Protein AF-0000000069859762 (afdb_homodimer)

Solvent-accessible surface area (backbone atoms only — not comparable to full-atom values): 14147 Å² total; per-residue (Å²): 115,68,48,78,44,80,40,78,48,74,43,77,56,96,84,40,80,40,76,42,76,37,61,38,40,25,33,68,84,79,65,41,80,44,94,43,73,68,47,51,50,51,44,51,52,49,42,50,50,50,50,25,63,75,43,70,44,76,46,29,66,55,52,50,48,53,39,51,73,68,72,40,52,64,61,55,44,12,51,38,54,33,48,48,49,64,58,48,51,42,31,53,72,58,49,81,64,52,58,29,57,34,50,49,49,53,47,42,70,73,31,65,68,55,42,49,51,37,49,54,56,49,68,43,91,58,116,117,68,48,77,46,82,41,78,48,74,42,78,56,96,85,40,79,39,77,43,77,37,61,36,40,24,34,67,84,78,66,40,81,46,96,42,72,67,46,50,49,51,45,49,52,50,43,51,51,52,48,26,64,75,42,70,44,79,45,29,65,56,52,51,48,53,37,51,74,71,72,40,52,65,61,54,44,13,53,39,54,33,49,48,49,64,58,49,51,42,31,55,72,59,49,79,66,54,59,29,58,34,51,50,49,54,47,41,71,73,32,66,68,57,42,50,50,36,49,56,55,50,68,43,90,59,116

Structure (mmCIF, N/CA/C/O backbone):
data_AF-0000000069859762-model_v1
#
loop_
_entity.id
_entity.type
_entity.pdbx_description
1 polymer 'Putative transcriptional regulator phage-related'
#
loop_
_atom_site.group_PDB
_atom_site.id
_atom_site.type_symbol
_atom_site.label_atom_id
_atom_site.label_alt_id
_atom_site.label_comp_id
_atom_site.label_asym_id
_atom_site.label_entity_id
_atom_site.label_seq_id
_atom_site.pdbx_PDB_ins_code
_atom_site.Cartn_x
_atom_site.Cartn_y
_atom_site.Cartn_z
_atom_site.occupancy
_atom_site.B_iso_or_equiv
_atom_site.auth_seq_id
_atom_site.auth_comp_id
_atom_site.auth_asym_id
_atom_site.auth_atom_id
_atom_site.pdbx_PDB_model_num
ATOM 1 N N . MET A 1 1 ? 30.234 -32.562 -19.359 1 89.56 1 MET A N 1
ATOM 2 C CA . MET A 1 1 ? 28.969 -33.281 -19.484 1 89.56 1 MET A CA 1
ATOM 3 C C . MET A 1 1 ? 28.109 -33.062 -18.25 1 89.56 1 MET A C 1
ATOM 5 O O . MET A 1 1 ? 28.594 -32.656 -17.203 1 89.56 1 MET A O 1
ATOM 9 N N . SER A 1 2 ? 26.891 -33 -18.406 1 95.56 2 SER A N 1
ATOM 10 C CA . SER A 1 2 ? 25.984 -32.781 -17.281 1 95.56 2 SER A CA 1
ATOM 11 C C . SER A 1 2 ? 24.766 -33.688 -17.391 1 95.56 2 SER A C 1
ATOM 13 O O . SER A 1 2 ? 24.531 -34.312 -18.422 1 95.56 2 SER A O 1
ATOM 15 N N . TYR A 1 3 ? 24.016 -33.938 -16.25 1 97.62 3 TYR A N 1
ATOM 16 C CA . TYR A 1 3 ? 22.75 -34.688 -16.219 1 97.62 3 TYR A CA 1
ATOM 17 C C . TYR A 1 3 ? 21.719 -33.938 -15.359 1 97.62 3 TYR A C 1
ATOM 19 O O . TYR A 1 3 ? 22.062 -33.031 -14.617 1 97.62 3 TYR A O 1
ATOM 27 N N . ILE A 1 4 ? 20.5 -34.344 -15.602 1 98.12 4 ILE A N 1
ATOM 28 C CA . ILE A 1 4 ? 19.406 -33.719 -14.867 1 98.12 4 ILE A CA 1
ATOM 29 C C . ILE A 1 4 ? 18.844 -34.719 -13.852 1 98.12 4 ILE A C 1
ATOM 31 O O . ILE A 1 4 ? 18.641 -35.875 -14.172 1 98.12 4 ILE A O 1
ATOM 35 N N . ALA A 1 5 ? 18.656 -34.25 -12.57 1 97.88 5 ALA A N 1
ATOM 36 C CA . ALA A 1 5 ? 18.047 -35.062 -11.516 1 97.88 5 ALA A CA 1
ATOM 37 C C . ALA A 1 5 ? 17.297 -34.188 -10.523 1 97.88 5 ALA A C 1
ATOM 39 O O . ALA A 1 5 ? 17.453 -32.969 -10.523 1 97.88 5 ALA A O 1
ATOM 40 N N . ASP A 1 6 ? 16.516 -34.844 -9.648 1 97.75 6 ASP A N 1
ATOM 41 C CA . ASP A 1 6 ? 15.758 -34.125 -8.625 1 97.75 6 ASP A CA 1
ATOM 42 C C . ASP A 1 6 ? 16.688 -33.531 -7.574 1 97.75 6 ASP A C 1
ATOM 44 O O . ASP A 1 6 ? 17.672 -34.188 -7.168 1 97.75 6 ASP A O 1
ATOM 48 N N . TYR A 1 7 ? 16.422 -32.344 -7.199 1 97.44 7 TYR A N 1
ATOM 49 C CA . TYR A 1 7 ? 17.203 -31.625 -6.211 1 97.44 7 TYR A CA 1
ATOM 50 C C . TYR A 1 7 ? 16.297 -30.859 -5.25 1 97.44 7 TYR A C 1
ATOM 52 O O . TYR A 1 7 ? 15.398 -30.141 -5.684 1 97.44 7 TYR A O 1
ATOM 60 N N . THR A 1 8 ? 16.453 -31.109 -3.914 1 97.69 8 THR A N 1
ATOM 61 C CA . THR A 1 8 ? 15.68 -30.406 -2.902 1 97.69 8 THR A CA 1
ATOM 62 C C . THR A 1 8 ? 16.453 -29.188 -2.393 1 97.69 8 THR A C 1
ATOM 64 O O . THR A 1 8 ? 17.578 -29.328 -1.904 1 97.69 8 THR A O 1
ATOM 67 N N . ASN A 1 9 ? 15.898 -28.047 -2.604 1 96 9 ASN A N 1
ATOM 68 C CA . ASN A 1 9 ? 16.516 -26.797 -2.164 1 96 9 ASN A CA 1
ATOM 69 C C . ASN A 1 9 ? 15.523 -25.891 -1.44 1 96 9 ASN A C 1
ATOM 71 O O . ASN A 1 9 ? 14.312 -26.109 -1.521 1 96 9 ASN A O 1
ATOM 75 N N . THR A 1 10 ? 16.078 -24.906 -0.672 1 97.56 10 THR A N 1
ATOM 76 C CA . THR A 1 10 ? 15.266 -23.984 0.09 1 97.56 10 THR A CA 1
ATOM 77 C C . THR A 1 10 ? 15.406 -22.562 -0.467 1 97.56 10 THR A C 1
ATOM 79 O O . THR A 1 10 ? 16.516 -22.094 -0.741 1 97.56 10 THR A O 1
ATOM 82 N N . TYR A 1 11 ? 14.312 -21.938 -0.625 1 97.38 11 TYR A N 1
ATOM 83 C CA . TYR A 1 11 ? 14.258 -20.562 -1.112 1 97.38 11 TYR A CA 1
ATOM 84 C C . TYR A 1 11 ? 13.688 -19.641 -0.049 1 97.38 11 TYR A C 1
ATOM 86 O O . TYR A 1 11 ? 12.742 -19.984 0.652 1 97.38 11 TYR A O 1
ATOM 94 N N . ASP A 1 12 ? 14.336 -18.484 0.11 1 97.44 12 ASP A N 1
ATOM 95 C CA . ASP A 1 12 ? 13.805 -17.469 1.009 1 97.44 12 ASP A CA 1
ATOM 96 C C . ASP A 1 12 ? 12.891 -16.5 0.263 1 97.44 12 ASP A C 1
ATOM 98 O O . ASP A 1 12 ? 13.344 -15.766 -0.623 1 97.44 12 ASP A O 1
ATOM 102 N N . ILE A 1 13 ? 11.625 -16.516 0.637 1 96.5 13 ILE A N 1
ATOM 103 C CA . ILE A 1 13 ? 10.656 -15.586 0.075 1 96.5 13 ILE A CA 1
ATOM 104 C C . ILE A 1 13 ? 10.062 -14.727 1.188 1 96.5 13 ILE A C 1
ATOM 106 O O . ILE A 1 13 ? 9.266 -15.211 1.995 1 96.5 13 ILE A O 1
ATOM 110 N N . ARG A 1 14 ? 10.438 -13.461 1.188 1 93.56 14 ARG A N 1
ATOM 111 C CA . ARG A 1 14 ? 9.969 -12.5 2.182 1 93.56 14 ARG A CA 1
ATOM 112 C C . ARG A 1 14 ? 10.188 -13.023 3.596 1 93.56 14 ARG A C 1
ATOM 114 O O . ARG A 1 14 ? 9.297 -12.945 4.441 1 93.56 14 ARG A O 1
ATOM 121 N N . GLY A 1 15 ? 11.258 -13.688 3.748 1 95.38 15 GLY A N 1
ATOM 122 C CA . GLY A 1 15 ? 11.664 -14.133 5.07 1 95.38 15 GLY A CA 1
ATOM 123 C C . GLY A 1 15 ? 11.188 -15.531 5.406 1 95.38 15 GLY A C 1
ATOM 124 O O . GLY A 1 15 ? 11.508 -16.062 6.469 1 95.38 15 GLY A O 1
ATOM 125 N N . HIS A 1 16 ? 10.43 -16.078 4.512 1 96.5 16 HIS A N 1
ATOM 126 C CA . HIS A 1 16 ? 9.93 -17.438 4.727 1 96.5 16 HIS A CA 1
ATOM 127 C C . HIS A 1 16 ? 10.719 -18.453 3.908 1 96.5 16 HIS A C 1
ATOM 129 O O . HIS A 1 16 ? 10.914 -18.266 2.705 1 96.5 16 HIS A O 1
ATOM 135 N N . GLU A 1 17 ? 11.094 -19.469 4.574 1 97.81 17 GLU A N 1
ATOM 136 C CA . GLU A 1 17 ? 11.836 -20.531 3.891 1 97.81 17 GLU A CA 1
ATOM 137 C C . GLU A 1 17 ? 10.883 -21.531 3.227 1 97.81 17 GLU A C 1
ATOM 139 O O . GLU A 1 17 ? 10.102 -22.188 3.906 1 97.81 17 GLU A O 1
ATOM 144 N N . ILE A 1 18 ? 11.008 -21.703 1.913 1 98.44 18 ILE A N 1
ATOM 145 C CA . ILE A 1 18 ? 10.172 -22.609 1.13 1 98.44 18 ILE A CA 1
ATOM 146 C C . ILE A 1 18 ? 11.031 -23.719 0.521 1 98.44 18 ILE A C 1
ATOM 148 O O . ILE A 1 18 ? 11.891 -23.438 -0.322 1 98.44 18 ILE A O 1
ATOM 152 N N . GLU A 1 19 ? 10.734 -24.891 0.954 1 98.44 19 GLU A N 1
ATOM 153 C CA . GLU A 1 19 ? 11.477 -26.031 0.419 1 98.44 19 GLU A CA 1
ATOM 154 C C . GLU A 1 19 ? 10.797 -26.609 -0.823 1 98.44 19 GLU A C 1
ATOM 156 O O . GLU A 1 19 ? 9.594 -26.859 -0.812 1 98.44 19 GLU A O 1
ATOM 161 N N . ILE A 1 20 ? 11.609 -26.781 -1.884 1 98 20 ILE A N 1
ATOM 162 C CA . ILE A 1 20 ? 11.047 -27.359 -3.1 1 98 20 ILE A CA 1
ATOM 163 C C . ILE A 1 20 ? 11.969 -28.453 -3.631 1 98 20 ILE A C 1
ATOM 165 O O . ILE A 1 20 ? 13.188 -28.391 -3.441 1 98 20 ILE A O 1
ATOM 169 N N . THR A 1 21 ? 11.352 -29.5 -4.172 1 98.38 21 THR A N 1
ATOM 170 C CA . THR A 1 21 ? 12.07 -30.5 -4.961 1 98.38 21 THR A CA 1
ATOM 171 C C . THR A 1 21 ? 11.773 -30.328 -6.445 1 98.38 21 THR A C 1
ATOM 173 O O . THR A 1 21 ? 10.617 -30.422 -6.867 1 98.38 21 THR A O 1
ATOM 176 N N . ALA A 1 22 ? 12.836 -30.031 -7.242 1 98.06 22 ALA A N 1
ATOM 177 C CA . ALA A 1 22 ? 12.68 -29.781 -8.672 1 98.06 22 ALA A CA 1
ATOM 178 C C . ALA A 1 22 ? 13.906 -30.266 -9.445 1 98.06 22 ALA A C 1
ATOM 180 O O . ALA A 1 22 ? 14.969 -30.484 -8.867 1 98.06 22 ALA A O 1
ATOM 181 N N . PRO A 1 23 ? 13.742 -30.438 -10.758 1 98.25 23 PRO A N 1
ATOM 182 C CA . PRO A 1 23 ? 14.906 -30.844 -11.555 1 98.25 23 PRO A CA 1
ATOM 183 C C . PRO A 1 23 ? 16.016 -29.797 -11.531 1 98.25 23 PRO A C 1
ATOM 185 O O . PRO A 1 23 ? 15.734 -28.594 -11.562 1 98.25 23 PRO A O 1
ATOM 188 N N . ALA A 1 24 ? 17.281 -30.328 -11.477 1 98.44 24 ALA A N 1
ATOM 189 C CA . ALA A 1 24 ? 18.469 -29.484 -11.523 1 98.44 24 ALA A CA 1
ATOM 190 C C . ALA A 1 24 ? 19.578 -30.141 -12.328 1 98.44 24 ALA A C 1
ATOM 192 O O . ALA A 1 24 ? 19.531 -31.344 -12.594 1 98.44 24 ALA A O 1
ATOM 193 N N . ARG A 1 25 ? 20.453 -29.266 -12.734 1 98.31 25 ARG A N 1
ATOM 194 C CA . ARG A 1 25 ? 21.562 -29.781 -13.523 1 98.31 25 ARG A CA 1
ATOM 195 C C . ARG A 1 25 ? 22.781 -30.078 -12.641 1 98.31 25 ARG A C 1
ATOM 197 O O . ARG A 1 25 ? 23.125 -29.266 -11.773 1 98.31 25 ARG A O 1
ATOM 204 N N . PHE A 1 26 ? 23.453 -31.266 -12.93 1 98.19 26 PHE A N 1
ATOM 205 C CA . PHE A 1 26 ? 24.609 -31.719 -12.156 1 98.19 26 PHE A CA 1
ATOM 206 C C . PHE A 1 26 ? 25.812 -31.953 -13.07 1 98.19 26 PHE A C 1
ATOM 208 O O . PHE A 1 26 ? 25.656 -32.375 -14.219 1 98.19 26 PHE A O 1
ATOM 215 N N . ASP A 1 27 ? 26.906 -31.609 -12.5 1 97.69 27 ASP A N 1
ATOM 216 C CA . ASP A 1 27 ? 28.125 -31.984 -13.188 1 97.69 27 ASP A CA 1
ATOM 217 C C . ASP A 1 27 ? 28.344 -33.5 -13.164 1 97.69 27 ASP A C 1
ATOM 219 O O . ASP A 1 27 ? 28.172 -34.125 -12.125 1 97.69 27 ASP A O 1
ATOM 223 N N . ASP A 1 28 ? 28.703 -34.031 -14.297 1 96 28 ASP A N 1
ATOM 224 C CA . ASP A 1 28 ? 28.844 -35.469 -14.414 1 96 28 ASP A CA 1
ATOM 225 C C . ASP A 1 28 ? 29.984 -36 -13.539 1 96 28 ASP A C 1
ATOM 227 O O . ASP A 1 28 ? 29.969 -37.125 -13.094 1 96 28 ASP A O 1
ATOM 231 N N . ARG A 1 29 ? 31 -35.219 -13.289 1 96.62 29 ARG A N 1
ATOM 232 C CA . ARG A 1 29 ? 32.188 -35.625 -12.578 1 96.62 29 ARG A CA 1
ATOM 233 C C . ARG A 1 29 ? 32.062 -35.344 -11.078 1 96.62 29 ARG A C 1
ATOM 235 O O . ARG A 1 29 ? 32.219 -36.281 -10.266 1 96.62 29 ARG A O 1
ATOM 242 N N . THR A 1 30 ? 31.672 -34.125 -10.68 1 96.88 30 THR A N 1
ATOM 243 C CA . THR A 1 30 ? 31.672 -33.719 -9.281 1 96.88 30 THR A CA 1
ATOM 244 C C . THR A 1 30 ? 30.328 -34.031 -8.617 1 96.88 30 THR A C 1
ATOM 246 O O . THR A 1 30 ? 30.234 -34.031 -7.395 1 96.88 30 THR A O 1
ATOM 249 N N . HIS A 1 31 ? 29.344 -34.188 -9.445 1 96.5 31 HIS A N 1
ATOM 250 C CA . HIS A 1 31 ? 27.984 -34.469 -9.008 1 96.5 31 HIS A CA 1
ATOM 251 C C . HIS A 1 31 ? 27.438 -33.312 -8.164 1 96.5 31 HIS A C 1
ATOM 253 O O . HIS A 1 31 ? 26.609 -33.5 -7.281 1 96.5 31 HIS A O 1
ATOM 259 N N . GLU A 1 32 ? 28.016 -32.156 -8.477 1 96.69 32 GLU A N 1
ATOM 260 C CA . GLU A 1 32 ? 27.531 -30.922 -7.848 1 96.69 32 GLU A CA 1
ATOM 261 C C . GLU A 1 32 ? 26.562 -30.188 -8.766 1 96.69 32 GLU A C 1
ATOM 263 O O . GLU A 1 32 ? 26.641 -30.312 -9.992 1 96.69 32 GLU A O 1
ATOM 268 N N . VAL A 1 33 ? 25.656 -29.469 -8.125 1 97.5 33 VAL A N 1
ATOM 269 C CA . VAL A 1 33 ? 24.703 -28.688 -8.898 1 97.5 33 VAL A CA 1
ATOM 270 C C . VAL A 1 33 ? 25.422 -27.578 -9.656 1 97.5 33 VAL A C 1
ATOM 272 O O . VAL A 1 33 ? 26.297 -26.906 -9.094 1 97.5 33 VAL A O 1
ATOM 275 N N . ILE A 1 34 ? 25.078 -27.391 -10.898 1 97.56 34 ILE A N 1
ATOM 276 C CA . ILE A 1 34 ? 25.656 -26.312 -11.688 1 97.56 34 ILE A CA 1
ATOM 277 C C . ILE A 1 34 ? 24.531 -25.422 -12.234 1 97.56 34 ILE A C 1
ATOM 279 O O . ILE A 1 34 ? 23.406 -25.875 -12.398 1 97.56 34 ILE A O 1
ATOM 283 N N . PRO A 1 35 ? 24.875 -24.141 -12.438 1 96.62 35 PRO A N 1
ATOM 284 C CA . PRO A 1 35 ? 23.844 -23.203 -12.875 1 96.62 35 PRO A CA 1
ATOM 285 C C . PRO A 1 35 ? 23.188 -23.609 -14.195 1 96.62 35 PRO A C 1
ATOM 287 O O . PRO A 1 35 ? 23.875 -24.109 -15.094 1 96.62 35 PRO A O 1
ATOM 290 N N . ASP A 1 36 ? 21.859 -23.578 -14.273 1 97.75 36 ASP A N 1
ATOM 291 C CA . ASP A 1 36 ? 21.016 -23.766 -15.438 1 97.75 36 ASP A CA 1
ATOM 292 C C . ASP A 1 36 ? 19.859 -22.766 -15.453 1 97.75 36 ASP A C 1
ATOM 294 O O . ASP A 1 36 ? 18.906 -22.891 -14.68 1 97.75 36 ASP A O 1
ATOM 298 N N . LEU A 1 37 ? 19.969 -21.812 -16.312 1 97.56 37 LEU A N 1
ATOM 299 C CA . LEU A 1 37 ? 19.047 -20.688 -16.281 1 97.56 37 LEU A CA 1
ATOM 300 C C . LEU A 1 37 ? 17.594 -21.156 -16.375 1 97.56 37 LEU A C 1
ATOM 302 O O . LEU A 1 37 ? 16.734 -20.688 -15.625 1 97.56 37 LEU A O 1
ATOM 306 N N . GLU A 1 38 ? 17.297 -22.031 -17.266 1 97.69 38 GLU A N 1
ATOM 307 C CA . GLU A 1 38 ? 15.93 -22.516 -17.469 1 97.69 38 GLU A CA 1
ATOM 308 C C . GLU A 1 38 ? 15.43 -23.297 -16.266 1 97.69 38 GLU A C 1
ATOM 310 O O . GLU A 1 38 ? 14.336 -23.047 -15.758 1 97.69 38 GLU A O 1
ATOM 315 N N . LEU A 1 39 ? 16.188 -24.281 -15.797 1 97.88 39 LEU A N 1
ATOM 316 C CA . LEU A 1 39 ? 15.797 -25.109 -14.664 1 97.88 39 LEU A CA 1
ATOM 317 C C . LEU A 1 39 ? 15.711 -24.281 -13.383 1 97.88 39 LEU A C 1
ATOM 319 O O . LEU A 1 39 ? 14.828 -24.5 -12.555 1 97.88 39 LEU A O 1
ATOM 323 N N . ASP A 1 40 ? 16.609 -23.328 -13.281 1 97.06 40 ASP A N 1
ATOM 324 C CA . ASP A 1 40 ? 16.594 -22.438 -12.125 1 97.06 40 ASP A CA 1
ATOM 325 C C . ASP A 1 40 ? 15.32 -21.578 -12.109 1 97.06 40 ASP A C 1
ATOM 327 O O . ASP A 1 40 ? 14.695 -21.406 -11.062 1 97.06 40 ASP A O 1
ATOM 331 N N . ASP A 1 41 ? 14.977 -21.109 -13.227 1 96.69 41 ASP A N 1
ATOM 332 C CA . ASP A 1 41 ? 13.773 -20.297 -13.352 1 96.69 41 ASP A CA 1
ATOM 333 C C . ASP A 1 41 ? 12.523 -21.109 -12.984 1 96.69 41 ASP A C 1
ATOM 335 O O . ASP A 1 41 ? 11.625 -20.594 -12.312 1 96.69 41 ASP A O 1
ATOM 339 N N . GLN A 1 42 ? 12.516 -22.266 -13.445 1 96.81 42 GLN A N 1
ATOM 340 C CA . GLN A 1 42 ? 11.383 -23.141 -13.133 1 96.81 42 GLN A CA 1
ATOM 341 C C . GLN A 1 42 ? 11.297 -23.391 -11.625 1 96.81 42 G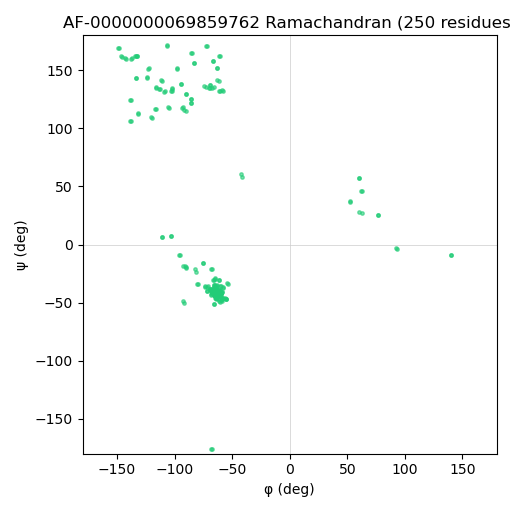LN A C 1
ATOM 343 O O . GLN A 1 42 ? 10.203 -23.375 -11.055 1 96.81 42 GLN A O 1
ATOM 348 N N . ALA A 1 43 ? 12.383 -23.625 -11.023 1 97.62 43 ALA A N 1
ATOM 349 C CA . ALA A 1 43 ? 12.414 -23.859 -9.586 1 97.62 43 ALA A CA 1
ATOM 350 C C . ALA A 1 43 ? 11.906 -22.656 -8.812 1 97.62 43 ALA A C 1
ATOM 352 O O . ALA A 1 43 ? 11.156 -22.797 -7.844 1 97.62 43 ALA A O 1
ATOM 353 N N . VAL A 1 44 ? 12.273 -21.547 -9.297 1 96.75 44 VAL A N 1
ATOM 354 C CA . VAL A 1 44 ? 11.844 -20.312 -8.648 1 96.75 44 VAL A CA 1
ATOM 355 C C . VAL A 1 44 ? 10.328 -20.172 -8.781 1 96.75 44 VAL A C 1
ATOM 357 O O . VAL A 1 44 ? 9.641 -19.828 -7.809 1 96.75 44 VAL A O 1
ATOM 360 N N . LYS A 1 45 ? 9.844 -20.453 -9.906 1 96.69 45 LYS A N 1
ATOM 361 C CA . LYS A 1 45 ? 8.406 -20.375 -10.148 1 96.69 45 LYS A CA 1
ATOM 362 C C . LYS A 1 45 ? 7.641 -21.328 -9.234 1 96.69 45 LYS A C 1
ATOM 364 O O . LYS A 1 45 ? 6.605 -20.969 -8.672 1 96.69 45 LYS A O 1
ATOM 369 N N . LEU A 1 46 ? 8.18 -22.438 -9.055 1 97.75 46 LEU A N 1
ATOM 370 C CA . LEU A 1 46 ? 7.559 -23.438 -8.188 1 97.75 46 LEU A CA 1
ATOM 371 C C . LEU A 1 46 ? 7.578 -22.969 -6.734 1 97.75 46 LEU A C 1
ATOM 373 O O . LEU A 1 46 ? 6.598 -23.156 -6.008 1 97.75 46 LEU A O 1
ATOM 377 N N . ALA A 1 47 ? 8.68 -22.406 -6.359 1 98.25 47 ALA A N 1
ATOM 378 C CA . ALA A 1 47 ? 8.789 -21.891 -5 1 98.25 47 ALA A CA 1
ATOM 379 C C . ALA A 1 47 ? 7.754 -20.797 -4.75 1 98.25 47 ALA A C 1
ATOM 381 O O . ALA A 1 47 ? 7.113 -20.766 -3.695 1 98.25 47 ALA A O 1
ATOM 382 N N . LEU A 1 48 ? 7.598 -19.984 -5.711 1 97.69 48 LEU A N 1
ATOM 383 C CA . LEU A 1 48 ? 6.641 -18.891 -5.598 1 97.69 48 LEU A CA 1
ATOM 384 C C . LEU A 1 48 ? 5.215 -19.422 -5.527 1 97.69 48 LEU A C 1
ATOM 386 O O . LEU A 1 48 ? 4.398 -18.922 -4.75 1 97.69 48 LEU A O 1
ATOM 390 N N . GLU A 1 49 ? 4.957 -20.391 -6.309 1 97.5 49 GLU A N 1
ATOM 391 C CA . GLU A 1 49 ? 3.629 -20.984 -6.297 1 97.5 49 GLU A CA 1
ATOM 392 C C . GLU A 1 49 ? 3.334 -21.641 -4.949 1 97.5 49 GLU A C 1
ATOM 394 O O . GLU A 1 49 ? 2.234 -21.5 -4.414 1 97.5 49 GLU A O 1
ATOM 399 N N . LYS A 1 50 ? 4.266 -22.344 -4.477 1 97.94 50 LYS A N 1
ATOM 400 C CA . LYS A 1 50 ? 4.102 -22.969 -3.17 1 97.94 50 LYS A CA 1
ATOM 401 C C . LYS A 1 50 ? 3.92 -21.922 -2.076 1 97.94 50 LYS A C 1
ATOM 403 O O . LYS A 1 50 ? 3.082 -22.094 -1.188 1 97.94 50 LYS A O 1
ATOM 408 N N . PHE A 1 51 ? 4.688 -20.906 -2.148 1 97.88 51 PHE A N 1
ATOM 409 C CA . PHE A 1 51 ? 4.559 -19.797 -1.212 1 97.88 51 PHE A CA 1
ATOM 410 C C . PHE A 1 51 ? 3.141 -19.234 -1.227 1 97.88 51 PHE A C 1
ATOM 412 O O . PHE A 1 51 ? 2.535 -19.031 -0.171 1 97.88 51 PHE A O 1
ATOM 419 N N . ARG A 1 52 ? 2.613 -19.016 -2.367 1 97.94 52 ARG A N 1
ATOM 420 C CA . ARG A 1 52 ? 1.281 -18.438 -2.525 1 97.94 52 ARG A CA 1
ATOM 421 C C . ARG A 1 52 ? 0.213 -19.359 -1.956 1 97.94 52 ARG A C 1
ATOM 423 O O . ARG A 1 52 ? -0.756 -18.906 -1.349 1 97.94 52 ARG A O 1
ATOM 430 N N . LYS A 1 53 ? 0.457 -20.578 -2.18 1 96.81 53 LYS A N 1
ATOM 431 C CA . LYS A 1 53 ? -0.5 -21.562 -1.663 1 96.81 53 LYS A CA 1
ATOM 432 C C . LYS A 1 53 ? -0.469 -21.609 -0.139 1 96.81 53 LYS A C 1
ATOM 434 O O . LYS A 1 53 ? -1.516 -21.562 0.511 1 96.81 53 LYS A O 1
ATOM 439 N N . ILE A 1 54 ? 0.688 -21.578 0.407 1 96.06 54 ILE A N 1
ATOM 440 C CA . ILE A 1 54 ? 0.862 -21.703 1.851 1 96.06 54 ILE A CA 1
ATOM 441 C C . ILE A 1 54 ? 0.307 -20.469 2.545 1 96.06 54 ILE A C 1
ATOM 443 O O . ILE A 1 54 ? -0.365 -20.578 3.574 1 96.06 54 ILE A O 1
ATOM 447 N N . TYR A 1 55 ? 0.517 -19.312 1.927 1 94.75 55 TYR A N 1
ATOM 448 C CA . TYR A 1 55 ? 0.21 -18.078 2.641 1 94.75 55 TYR A CA 1
ATOM 449 C C . TYR A 1 55 ? -1.001 -17.375 2.029 1 94.75 55 TYR A C 1
ATOM 451 O O . TYR A 1 55 ? -1.311 -16.234 2.379 1 94.75 55 TYR A O 1
ATOM 459 N N . ASP A 1 56 ? -1.654 -17.984 1.098 1 94.94 56 ASP A N 1
ATOM 460 C CA . ASP A 1 56 ? -2.889 -17.5 0.497 1 94.94 56 ASP A CA 1
ATOM 461 C C . ASP A 1 56 ? -2.668 -16.141 -0.166 1 94.94 56 ASP A C 1
ATOM 463 O O . ASP A 1 56 ? -3.383 -15.172 0.124 1 94.94 56 ASP A O 1
ATOM 467 N N . VAL A 1 57 ? -1.729 -16.188 -1.057 1 97.12 57 VAL A N 1
ATOM 468 C CA . VAL A 1 57 ? -1.394 -14.977 -1.792 1 97.12 57 VAL A CA 1
ATOM 469 C C . VAL A 1 57 ? -2.014 -15.023 -3.188 1 97.12 57 VAL A C 1
ATOM 471 O O . VAL A 1 57 ? -1.924 -16.047 -3.875 1 97.12 57 VAL A O 1
ATOM 474 N N . VAL A 1 58 ? -2.615 -13.953 -3.551 1 97.88 58 VAL A N 1
ATOM 475 C CA . VAL A 1 58 ? -3.248 -13.852 -4.863 1 97.88 58 VAL A CA 1
ATOM 476 C C . VAL A 1 58 ? -2.199 -14.039 -5.957 1 97.88 58 VAL A C 1
ATOM 478 O O . VAL A 1 58 ? -1.122 -13.438 -5.902 1 97.88 58 VAL A O 1
ATOM 481 N N . SER A 1 59 ? -2.463 -14.852 -6.906 1 98.19 59 SER A N 1
ATOM 482 C CA . SER A 1 59 ? -1.547 -15.117 -8.008 1 98.19 59 SER A CA 1
ATOM 483 C C . SER A 1 59 ? -1.707 -14.086 -9.117 1 98.19 59 SER A C 1
ATOM 485 O O . SER A 1 59 ? -2.711 -13.367 -9.172 1 98.19 59 SER A O 1
ATOM 487 N N . PRO A 1 60 ? -0.701 -14.078 -10 1 98.25 60 PRO A N 1
ATOM 488 C CA . PRO A 1 60 ? -0.835 -13.203 -11.164 1 98.25 60 PRO A CA 1
ATOM 489 C C . PRO A 1 60 ? -2.082 -13.508 -11.992 1 98.25 60 PRO A C 1
ATOM 491 O O . PRO A 1 60 ? -2.77 -12.586 -12.438 1 98.25 60 PRO A O 1
ATOM 494 N N . GLU A 1 61 ? -2.426 -14.711 -12.109 1 98.25 61 GLU A N 1
ATOM 495 C CA . GLU A 1 61 ? -3.582 -15.117 -12.906 1 98.25 61 GLU A CA 1
ATOM 496 C C . GLU A 1 61 ? -4.887 -14.672 -12.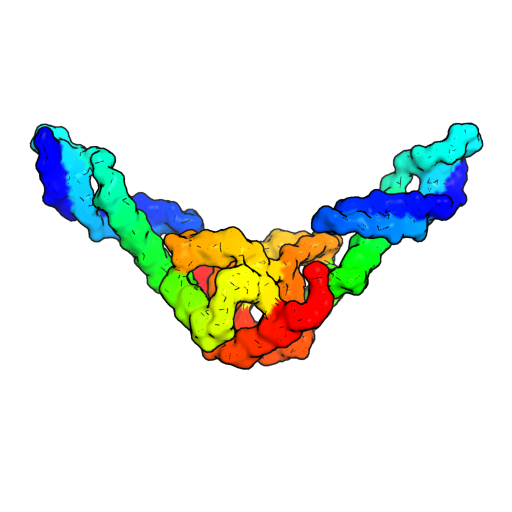25 1 98.25 61 GLU A C 1
ATOM 498 O O . GLU A 1 61 ? -5.805 -14.219 -12.938 1 98.25 61 GLU A O 1
ATOM 503 N N . GLN A 1 62 ? -4.91 -14.773 -10.977 1 98.5 62 GLN A N 1
ATOM 504 C CA . GLN A 1 62 ? -6.094 -14.336 -10.25 1 98.5 62 GLN A CA 1
ATOM 505 C C . GLN A 1 62 ? -6.289 -12.828 -10.383 1 98.5 62 GLN A C 1
ATOM 507 O O . GLN A 1 62 ? -7.418 -12.359 -10.555 1 98.5 62 GLN A O 1
ATOM 512 N N . MET A 1 63 ? -5.215 -12.117 -10.297 1 98.56 63 MET A N 1
ATOM 513 C CA . MET A 1 63 ? -5.301 -10.672 -10.422 1 98.56 63 MET A CA 1
ATOM 514 C C . MET A 1 63 ? -5.738 -10.266 -11.828 1 98.56 63 MET A C 1
ATOM 516 O O . MET A 1 63 ? -6.59 -9.391 -11.984 1 98.56 63 MET A O 1
ATOM 520 N N . LYS A 1 64 ? -5.168 -10.953 -12.844 1 98.5 64 LYS A N 1
ATOM 521 C CA . LYS A 1 64 ? -5.566 -10.695 -14.219 1 98.5 64 LYS A CA 1
ATOM 522 C C . LYS A 1 64 ? -7.047 -11.008 -14.43 1 98.5 64 LYS A C 1
ATOM 524 O O . LYS A 1 64 ? -7.75 -10.258 -15.117 1 98.5 64 LYS A O 1
ATOM 529 N N . ALA A 1 65 ? -7.453 -12.055 -13.859 1 98.69 65 ALA A N 1
ATOM 530 C CA . ALA A 1 65 ? -8.852 -12.445 -13.992 1 98.69 65 ALA A CA 1
ATOM 531 C C . ALA A 1 65 ? -9.781 -11.406 -13.367 1 98.69 65 ALA A C 1
ATOM 533 O O . ALA A 1 65 ? -10.828 -11.086 -13.922 1 98.69 65 ALA A O 1
ATOM 534 N N . LEU A 1 66 ? -9.375 -10.875 -12.211 1 98.69 66 LEU A N 1
ATOM 535 C CA . LEU A 1 66 ? -10.141 -9.828 -11.547 1 98.69 66 LEU A CA 1
ATOM 536 C C . LEU A 1 66 ? -10.234 -8.586 -12.422 1 98.69 66 LEU A C 1
ATOM 538 O O . LEU A 1 66 ? -11.328 -8.047 -12.633 1 98.69 66 LEU A O 1
ATOM 542 N N . ARG A 1 67 ? -9.094 -8.164 -12.938 1 98.62 67 ARG A N 1
ATOM 543 C CA . ARG A 1 67 ? -9.039 -6.984 -13.789 1 98.62 67 ARG A CA 1
ATOM 544 C C . ARG A 1 67 ? -9.922 -7.164 -15.023 1 98.62 67 ARG A C 1
ATOM 546 O O . ARG A 1 67 ? -10.695 -6.273 -15.375 1 98.62 67 ARG A O 1
ATOM 553 N N . LYS A 1 68 ? -9.898 -8.352 -15.625 1 98.44 68 LYS A N 1
ATOM 554 C CA . LYS A 1 68 ? -10.648 -8.641 -16.844 1 98.44 68 LYS A CA 1
ATOM 555 C C . LYS A 1 68 ? -12.141 -8.773 -16.562 1 98.44 68 LYS A C 1
ATOM 557 O O . LYS A 1 68 ? -12.969 -8.383 -17.391 1 98.44 68 LYS A O 1
ATOM 562 N N . LYS A 1 69 ? -12.438 -9.32 -15.477 1 98.38 69 LYS A N 1
ATOM 563 C CA . LYS A 1 69 ? -13.836 -9.461 -15.078 1 98.38 69 LYS A CA 1
ATOM 564 C C . LYS A 1 69 ? -14.555 -8.117 -15.125 1 98.38 69 LYS A C 1
ATOM 566 O O . LYS A 1 69 ? -15.734 -8.047 -15.469 1 98.38 69 LYS A O 1
ATOM 571 N N . TRP A 1 70 ? -13.852 -7.09 -14.82 1 98.25 70 TRP A N 1
ATOM 572 C CA . TRP A 1 70 ? -14.445 -5.762 -14.734 1 98.25 70 TRP A CA 1
ATOM 573 C C . TRP A 1 70 ? -14.094 -4.926 -15.961 1 98.25 70 TRP A C 1
ATOM 575 O O . TRP A 1 70 ? -14.289 -3.709 -15.969 1 98.25 70 TRP A O 1
ATOM 585 N N . HIS A 1 71 ? -13.461 -5.531 -16.953 1 98.19 71 HIS A N 1
ATOM 586 C CA . HIS A 1 71 ? -13.172 -4.953 -18.25 1 98.19 71 HIS A CA 1
ATOM 587 C C . HIS A 1 71 ? -12.266 -3.73 -18.125 1 98.19 71 HIS A C 1
ATOM 589 O O . HIS A 1 71 ? -12.523 -2.697 -18.75 1 98.19 71 HIS A O 1
ATOM 595 N N . LEU A 1 72 ? -11.258 -3.924 -17.328 1 98.12 72 LEU A N 1
ATOM 596 C CA . LEU A 1 72 ? -10.336 -2.812 -17.109 1 98.12 72 LEU A CA 1
ATOM 597 C C . LEU A 1 72 ? -8.977 -3.098 -17.734 1 98.12 72 LEU A C 1
ATOM 599 O O . LEU A 1 72 ? -8.492 -4.23 -17.688 1 98.12 72 LEU A O 1
ATOM 603 N N . SER A 1 73 ? -8.438 -2.033 -18.297 1 97.94 73 SER A N 1
ATOM 604 C CA . SER A 1 73 ? -7.02 -2.102 -18.625 1 97.94 73 SER A CA 1
ATOM 605 C C . SER A 1 73 ? -6.156 -2.059 -17.375 1 97.94 73 SER A C 1
ATOM 607 O O . SER A 1 73 ? -6.652 -1.781 -16.281 1 97.94 73 SER A O 1
ATOM 609 N N . GLN A 1 74 ? -4.879 -2.314 -17.609 1 97.62 74 GLN A N 1
ATOM 610 C CA . GLN A 1 74 ? -3.971 -2.219 -16.469 1 97.62 74 GLN A CA 1
ATOM 611 C C . GLN A 1 74 ? -3.932 -0.797 -15.922 1 97.62 74 GLN A C 1
ATOM 613 O O . GLN A 1 74 ? -3.908 -0.6 -14.703 1 97.62 74 GLN A O 1
ATOM 618 N N . ARG A 1 75 ? -3.914 0.105 -16.828 1 97 75 ARG A N 1
ATOM 619 C CA . ARG A 1 75 ? -3.865 1.508 -16.438 1 97 75 ARG A CA 1
ATOM 620 C C . ARG A 1 75 ? -5.105 1.894 -15.633 1 97 75 ARG A C 1
ATOM 622 O O . ARG A 1 75 ? -4.996 2.518 -14.578 1 97 75 ARG A O 1
ATOM 629 N N . LYS A 1 76 ? -6.266 1.558 -16.031 1 97.06 76 LYS A N 1
ATOM 630 C CA . LYS A 1 76 ? -7.512 1.873 -15.336 1 97.06 76 LYS A CA 1
ATOM 631 C C . LYS A 1 76 ? -7.617 1.119 -14.016 1 97.06 76 LYS A C 1
ATOM 633 O O . LYS A 1 76 ? -8.102 1.663 -13.016 1 97.06 76 LYS A O 1
ATOM 638 N N . PHE A 1 77 ? -7.18 -0.093 -14.062 1 98.44 77 PHE A N 1
ATOM 639 C CA . PHE A 1 77 ? -7.18 -0.901 -12.852 1 98.44 77 PHE A CA 1
ATOM 640 C C . PHE A 1 77 ? -6.316 -0.255 -11.773 1 98.44 77 PHE A C 1
ATOM 642 O O . PHE A 1 77 ? -6.73 -0.161 -10.609 1 98.44 77 PHE A O 1
ATOM 649 N N . ALA A 1 78 ? -5.16 0.196 -12.18 1 97.94 78 ALA A N 1
ATOM 650 C CA . ALA A 1 78 ? -4.254 0.905 -11.281 1 97.94 78 ALA A CA 1
ATOM 651 C C . ALA A 1 78 ? -4.93 2.139 -10.688 1 97.94 78 ALA A C 1
ATOM 653 O O . ALA A 1 78 ? -4.883 2.354 -9.469 1 97.94 78 ALA A O 1
ATOM 654 N N . LYS A 1 79 ? -5.574 2.879 -11.5 1 96.44 79 LYS A N 1
ATOM 655 C CA . LYS A 1 79 ? -6.281 4.074 -11.055 1 96.44 79 LYS A CA 1
ATOM 656 C C . LYS A 1 79 ? -7.375 3.727 -10.055 1 96.44 79 LYS A C 1
ATOM 658 O O . LYS A 1 79 ? -7.512 4.383 -9.016 1 96.44 79 LYS A O 1
ATOM 663 N N . VAL A 1 80 ? -8.125 2.717 -10.305 1 97 80 VAL A N 1
ATOM 664 C CA . VAL A 1 80 ? -9.211 2.281 -9.438 1 97 80 VAL A CA 1
ATOM 665 C C . VAL A 1 80 ? -8.664 1.921 -8.055 1 97 80 VAL A C 1
ATOM 667 O O . VAL A 1 80 ? -9.281 2.248 -7.035 1 97 80 VAL A O 1
ATOM 670 N N . LEU A 1 81 ? -7.461 1.344 -8.023 1 97.25 81 LEU A N 1
ATOM 671 C CA . LEU A 1 81 ? -6.934 0.809 -6.777 1 97.25 81 LEU A CA 1
ATOM 672 C C . LEU A 1 81 ? -6.023 1.824 -6.094 1 97.25 81 LEU A C 1
ATOM 674 O O . LEU A 1 81 ? -5.598 1.615 -4.953 1 97.25 81 LEU A O 1
ATOM 678 N N . GLY A 1 82 ? -5.746 2.877 -6.836 1 95.75 82 GLY A N 1
ATOM 679 C CA . GLY A 1 82 ? -4.836 3.875 -6.297 1 95.75 82 GLY A CA 1
ATOM 680 C C . GLY A 1 82 ? -3.379 3.453 -6.363 1 95.75 82 GLY A C 1
ATOM 681 O O . GLY A 1 82 ? -2.582 3.816 -5.496 1 95.75 82 GLY A O 1
ATOM 682 N N . TRP A 1 83 ? -3.076 2.592 -7.285 1 97.06 83 TRP A N 1
ATOM 683 C CA . TRP A 1 83 ? -1.715 2.104 -7.477 1 97.06 83 TRP A CA 1
ATOM 684 C C . TRP A 1 83 ? -1.095 2.707 -8.734 1 97.06 83 TRP A C 1
ATOM 686 O O . TRP A 1 83 ? -1.762 3.43 -9.477 1 97.06 83 TRP A O 1
ATOM 696 N N . SER A 1 84 ? 0.154 2.477 -8.898 1 96.69 84 SER A N 1
ATOM 697 C CA . SER A 1 84 ? 0.79 2.809 -10.172 1 96.69 84 SER A CA 1
ATOM 698 C C . SER A 1 84 ? 0.588 1.697 -11.195 1 96.69 84 SER A C 1
ATOM 700 O O . SER A 1 84 ? 0.44 0.529 -10.828 1 96.69 84 SER A O 1
ATOM 702 N N . SER A 1 85 ? 0.677 2.102 -12.453 1 96.88 85 SER A N 1
ATOM 703 C CA . SER A 1 85 ? 0.603 1.099 -13.508 1 96.88 85 SER A CA 1
ATOM 704 C C . SER A 1 85 ? 1.745 0.094 -13.398 1 96.88 85 SER A C 1
ATOM 706 O O . SER A 1 85 ? 1.574 -1.085 -13.711 1 96.88 85 SER A O 1
ATOM 708 N N . SER A 1 86 ? 2.844 0.543 -12.906 1 97.56 86 SER A N 1
ATOM 709 C CA . SER A 1 86 ? 3.998 -0.335 -12.742 1 97.56 86 SER A CA 1
ATOM 710 C C . SER A 1 86 ? 3.75 -1.375 -11.656 1 97.56 86 SER A C 1
ATOM 712 O O . SER A 1 86 ? 4.172 -2.527 -11.789 1 97.56 86 SER A O 1
ATOM 714 N N . THR A 1 87 ? 3.098 -0.987 -10.594 1 98 87 THR A N 1
ATOM 715 C CA . THR A 1 87 ? 2.758 -1.915 -9.523 1 98 87 THR A CA 1
ATOM 716 C C . THR A 1 87 ? 1.855 -3.031 -10.039 1 98 87 THR A C 1
ATOM 718 O O . THR A 1 87 ? 2.117 -4.211 -9.797 1 98 87 THR A O 1
ATOM 721 N N . VAL A 1 88 ? 0.865 -2.654 -10.852 1 98.44 88 VAL A N 1
ATOM 722 C CA . VAL A 1 88 ? -0.063 -3.629 -11.422 1 98.44 88 VAL A CA 1
ATOM 723 C C . VAL A 1 88 ? 0.687 -4.57 -12.359 1 98.44 88 VAL A C 1
ATOM 725 O O . VAL A 1 88 ? 0.528 -5.789 -12.281 1 98.44 88 VAL A O 1
ATOM 728 N N . ALA A 1 89 ? 1.526 -3.99 -13.141 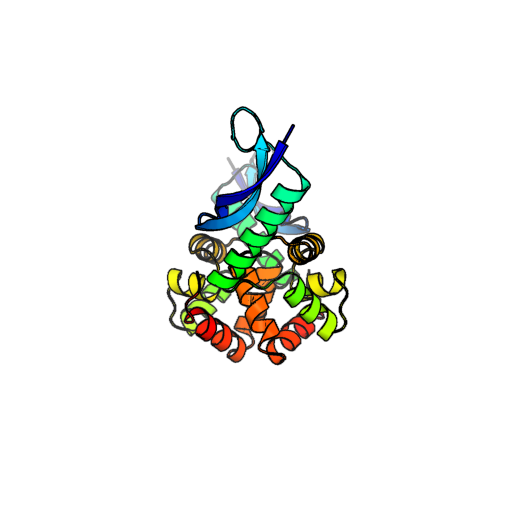1 98.19 89 ALA A N 1
ATOM 729 C CA . ALA A 1 89 ? 2.285 -4.785 -14.102 1 98.19 89 ALA A CA 1
ATOM 730 C C . ALA A 1 89 ? 3.193 -5.785 -13.391 1 98.19 89 ALA A C 1
ATOM 732 O O . ALA A 1 89 ? 3.289 -6.945 -13.797 1 98.19 89 ALA A O 1
ATOM 733 N N . LEU A 1 90 ? 3.809 -5.332 -12.352 1 97.81 90 LEU A N 1
ATOM 734 C CA . LEU A 1 90 ? 4.727 -6.168 -11.586 1 97.81 90 LEU A CA 1
ATOM 735 C C . LEU A 1 90 ? 3.992 -7.344 -10.953 1 97.81 90 LEU A C 1
ATOM 737 O O . LEU A 1 90 ? 4.461 -8.484 -11.016 1 97.81 90 LEU A O 1
ATOM 741 N N . TYR A 1 91 ? 2.914 -7.098 -10.367 1 98.25 91 TYR A N 1
ATOM 742 C CA . TYR A 1 91 ? 2.123 -8.141 -9.719 1 98.25 91 TYR A CA 1
ATOM 743 C C . TYR A 1 91 ? 1.607 -9.148 -10.742 1 98.25 91 TYR A C 1
ATOM 745 O O . TYR A 1 91 ? 1.648 -10.359 -10.508 1 98.25 91 TYR A O 1
ATOM 753 N N . GLU A 1 92 ? 1.218 -8.641 -11.891 1 98.19 92 GLU A N 1
ATOM 754 C CA . GLU A 1 92 ? 0.663 -9.531 -12.906 1 98.19 92 GLU A CA 1
ATOM 755 C C . GLU A 1 92 ? 1.762 -10.336 -13.586 1 98.19 92 GLU A C 1
ATOM 757 O O . GLU A 1 92 ? 1.482 -11.352 -14.234 1 98.19 92 GLU A O 1
ATOM 762 N N . ALA A 1 93 ? 2.914 -9.906 -13.406 1 97 93 ALA A N 1
ATOM 763 C CA . ALA A 1 93 ? 4.047 -10.617 -13.992 1 97 93 ALA A CA 1
ATOM 764 C C . ALA A 1 93 ? 4.59 -11.672 -13.023 1 97 93 ALA A C 1
ATOM 766 O O . ALA A 1 93 ? 5.391 -12.523 -13.414 1 97 93 ALA A O 1
ATOM 767 N N . GLY A 1 94 ? 4.25 -11.508 -11.75 1 97.25 94 GLY A N 1
ATOM 768 C CA . GLY A 1 94 ? 4.645 -12.602 -10.875 1 97.25 94 GLY A CA 1
ATOM 769 C C . GLY A 1 94 ? 5.152 -12.133 -9.523 1 97.25 94 GLY A C 1
ATOM 770 O O . GLY A 1 94 ? 5.348 -12.945 -8.617 1 97.25 94 GLY A O 1
ATOM 771 N N . ALA A 1 95 ? 5.367 -10.875 -9.312 1 97.12 95 ALA A N 1
ATOM 772 C CA . ALA A 1 95 ? 5.812 -10.367 -8.016 1 97.12 95 ALA A CA 1
ATOM 773 C C . ALA A 1 95 ? 4.77 -10.633 -6.938 1 97.12 95 ALA A C 1
ATOM 775 O O . ALA A 1 95 ? 3.572 -10.688 -7.223 1 97.12 95 ALA A O 1
ATOM 776 N N . VAL A 1 96 ? 5.262 -10.766 -5.738 1 97.5 96 VAL A N 1
ATOM 777 C CA . VAL A 1 96 ? 4.379 -10.992 -4.598 1 97.5 96 VAL A CA 1
ATOM 778 C C . VAL A 1 96 ? 3.873 -9.656 -4.062 1 97.5 96 VAL A C 1
ATOM 780 O O . VAL A 1 96 ? 4.664 -8.781 -3.719 1 97.5 96 VAL A O 1
ATOM 783 N N . PRO A 1 97 ? 2.588 -9.523 -3.98 1 97.56 97 PRO A N 1
ATOM 784 C CA . PRO A 1 97 ? 2.074 -8.266 -3.436 1 97.56 97 PRO A CA 1
ATOM 785 C C . PRO A 1 97 ? 2.414 -8.078 -1.959 1 97.56 97 PRO A C 1
ATOM 787 O O . PRO A 1 97 ? 2.691 -9.055 -1.259 1 97.56 97 PRO A O 1
ATOM 790 N N . THR A 1 98 ? 2.404 -6.816 -1.521 1 95.75 98 THR A N 1
ATOM 791 C CA . THR A 1 98 ? 2.488 -6.555 -0.089 1 95.75 98 THR A CA 1
ATOM 792 C C . THR A 1 98 ? 1.311 -7.188 0.647 1 95.75 98 THR A C 1
ATOM 794 O O . THR A 1 98 ? 0.291 -7.512 0.035 1 95.75 98 THR A O 1
ATOM 797 N N . ASN A 1 99 ? 1.468 -7.328 1.928 1 94 99 ASN A N 1
ATOM 798 C CA . ASN A 1 99 ? 0.382 -7.91 2.711 1 94 99 ASN A CA 1
ATOM 799 C C . ASN A 1 99 ? -0.901 -7.094 2.578 1 94 99 ASN A C 1
ATOM 801 O O . ASN A 1 99 ? -1.987 -7.656 2.428 1 94 99 ASN A O 1
ATOM 805 N N . GLY A 1 100 ? -0.756 -5.812 2.596 1 95.31 100 GLY A N 1
ATOM 806 C CA . GLY A 1 100 ? -1.917 -4.949 2.457 1 95.31 100 GLY A CA 1
ATOM 807 C C . GLY A 1 100 ? -2.602 -5.078 1.109 1 95.31 100 GLY A C 1
ATOM 808 O O . GLY A 1 100 ? -3.824 -5.215 1.039 1 95.31 100 GLY A O 1
ATOM 809 N N . ASN A 1 101 ? -1.791 -5.062 0.063 1 97.38 101 ASN A N 1
ATOM 810 C CA . ASN A 1 101 ? -2.357 -5.195 -1.275 1 97.38 101 ASN A CA 1
ATOM 811 C C . ASN A 1 101 ? -2.984 -6.566 -1.488 1 97.38 101 ASN A C 1
ATOM 813 O O . ASN A 1 101 ? -4.016 -6.688 -2.152 1 97.38 101 ASN A O 1
ATOM 817 N N . ASN A 1 102 ? -2.334 -7.605 -0.896 1 96.62 102 ASN A N 1
ATOM 818 C CA . ASN A 1 102 ? -2.887 -8.953 -0.998 1 96.62 102 ASN A CA 1
ATOM 819 C C . ASN A 1 102 ? -4.242 -9.055 -0.305 1 96.62 102 ASN A C 1
ATOM 821 O O . ASN A 1 102 ? -5.172 -9.664 -0.84 1 96.62 102 ASN A O 1
ATOM 825 N N . ARG A 1 103 ? -4.352 -8.492 0.847 1 94.31 103 ARG A N 1
ATOM 826 C CA . ARG A 1 103 ? -5.617 -8.492 1.572 1 94.31 103 ARG A CA 1
ATOM 827 C C . ARG A 1 103 ? -6.715 -7.812 0.756 1 94.31 103 ARG A C 1
ATOM 829 O O . ARG A 1 103 ? -7.816 -8.352 0.624 1 94.31 103 ARG A O 1
ATOM 836 N N . LEU A 1 104 ? -6.379 -6.688 0.222 1 97.06 104 LEU A N 1
ATOM 837 C CA . LEU A 1 104 ? -7.336 -5.961 -0.605 1 97.06 104 LEU A CA 1
ATOM 838 C C . LEU A 1 104 ? -7.773 -6.805 -1.797 1 97.06 104 LEU A C 1
ATOM 840 O O . LEU A 1 104 ? -8.977 -6.953 -2.053 1 97.06 104 LEU A O 1
ATOM 844 N N . LEU A 1 105 ? -6.828 -7.367 -2.457 1 97.88 105 LEU A N 1
ATOM 845 C CA . LEU A 1 105 ? -7.117 -8.164 -3.645 1 97.88 105 LEU A CA 1
ATOM 846 C C . LEU A 1 105 ? -8.023 -9.336 -3.305 1 97.88 105 LEU A C 1
ATOM 848 O O . LEU A 1 105 ? -8.969 -9.633 -4.047 1 97.88 105 LEU A O 1
ATOM 852 N N . LYS A 1 106 ? -7.742 -9.977 -2.184 1 96.56 106 LYS A N 1
ATOM 853 C CA . LYS A 1 106 ? -8.57 -11.102 -1.766 1 96.56 106 LYS A CA 1
ATOM 854 C C . LYS A 1 106 ? -10.016 -10.672 -1.554 1 96.56 106 LYS A C 1
ATOM 856 O O . LYS A 1 106 ? -10.945 -11.367 -1.969 1 96.56 106 LYS A O 1
ATOM 861 N N . ILE A 1 107 ? -10.203 -9.578 -0.988 1 96.31 107 ILE A N 1
ATOM 862 C CA . ILE A 1 107 ? -11.547 -9.086 -0.685 1 96.31 107 ILE A CA 1
ATOM 863 C C . ILE A 1 107 ? -12.242 -8.664 -1.975 1 96.31 107 ILE A C 1
ATOM 865 O O . ILE A 1 107 ? -13.43 -8.945 -2.17 1 96.31 107 ILE A O 1
ATOM 869 N N . LEU A 1 108 ? -11.5 -8.016 -2.885 1 97.62 108 LEU A N 1
ATOM 870 C CA . LEU A 1 108 ? -12.062 -7.582 -4.16 1 97.62 108 LEU A CA 1
ATOM 871 C C . LEU A 1 108 ? -12.508 -8.781 -4.988 1 97.62 108 LEU A C 1
ATOM 873 O O . LEU A 1 108 ? -13.516 -8.703 -5.703 1 97.62 108 LEU A O 1
ATOM 877 N N . ILE A 1 109 ? -11.773 -9.828 -4.871 1 97.56 109 ILE A N 1
ATOM 878 C CA . ILE A 1 109 ? -12.102 -11.047 -5.605 1 97.56 109 ILE A CA 1
ATOM 879 C C . ILE A 1 109 ? -13.344 -11.695 -5.004 1 97.56 109 ILE A C 1
ATOM 881 O O . ILE A 1 109 ? -14.203 -12.203 -5.73 1 97.56 109 ILE A O 1
ATOM 885 N N . LYS A 1 110 ? -13.445 -11.617 -3.768 1 95.44 110 LYS A N 1
ATOM 886 C CA . LYS A 1 110 ? -14.5 -12.32 -3.047 1 95.44 110 LYS A CA 1
ATOM 887 C C . LYS A 1 110 ? -15.82 -11.562 -3.131 1 95.44 110 LYS A C 1
ATOM 889 O O . LYS A 1 110 ? -16.891 -12.172 -3.145 1 95.44 110 LYS A O 1
ATOM 894 N N . ASP A 1 111 ? -15.703 -10.219 -3.15 1 96.19 111 ASP A N 1
ATOM 895 C CA . ASP A 1 111 ? -16.938 -9.445 -2.992 1 96.19 111 ASP A CA 1
ATOM 896 C C . ASP A 1 111 ? -17.047 -8.359 -4.055 1 96.19 111 ASP A C 1
ATOM 898 O O . ASP A 1 111 ? -16.406 -7.309 -3.943 1 96.19 111 ASP A O 1
ATOM 902 N N . ASP A 1 112 ? -17.984 -8.484 -4.941 1 97.12 112 ASP A N 1
ATOM 903 C CA . ASP A 1 112 ? -18.188 -7.566 -6.062 1 97.12 112 ASP A CA 1
ATOM 904 C C . ASP A 1 112 ? -18.609 -6.184 -5.574 1 97.12 112 ASP A C 1
ATOM 906 O O . ASP A 1 112 ? -18.328 -5.176 -6.23 1 97.12 112 ASP A O 1
ATOM 910 N N . LYS A 1 113 ? -19.281 -6.121 -4.492 1 95.62 113 LYS A N 1
ATOM 911 C CA . LYS A 1 113 ? -19.75 -4.836 -3.98 1 95.62 113 LYS A CA 1
ATOM 912 C C . LYS A 1 113 ? -18.578 -3.934 -3.604 1 95.62 113 LYS A C 1
ATOM 914 O O . LYS A 1 113 ? -18.625 -2.719 -3.812 1 95.62 113 LYS A O 1
ATOM 919 N N . VAL A 1 114 ? -17.578 -4.551 -3.066 1 96 114 VAL A N 1
ATOM 920 C CA . VAL A 1 114 ? -16.406 -3.773 -2.676 1 96 114 VAL A CA 1
ATOM 921 C C . VAL A 1 114 ? -15.719 -3.229 -3.92 1 96 114 VAL A C 1
ATOM 923 O O . VAL A 1 114 ? -15.305 -2.066 -3.949 1 96 114 VAL A O 1
ATOM 926 N N . MET A 1 115 ? -15.648 -4.027 -4.93 1 96.81 115 MET A N 1
ATOM 927 C CA . MET A 1 115 ? -15.055 -3.584 -6.184 1 96.81 115 MET A CA 1
ATOM 928 C C . MET A 1 115 ? -15.82 -2.396 -6.762 1 96.81 115 MET A C 1
ATOM 930 O O . MET A 1 115 ? -15.211 -1.436 -7.238 1 96.81 115 MET A O 1
ATOM 934 N N . LYS A 1 116 ? -17.031 -2.473 -6.672 1 96 116 LYS A N 1
ATOM 935 C CA . LYS A 1 116 ? -17.859 -1.389 -7.191 1 96 116 LYS A CA 1
ATOM 936 C C . LYS A 1 116 ? -17.625 -0.095 -6.418 1 96 116 LYS A C 1
ATOM 938 O O . LYS A 1 116 ? -17.625 0.991 -7 1 96 116 LYS A O 1
ATOM 943 N N . GLU A 1 117 ? -17.422 -0.241 -5.117 1 94.44 117 GLU A N 1
ATOM 944 C CA . GLU A 1 117 ? -17.109 0.933 -4.309 1 94.44 117 GLU A CA 1
ATOM 945 C C . GLU A 1 117 ? -15.805 1.574 -4.754 1 94.44 117 GLU A C 1
ATOM 947 O O . GLU A 1 117 ? -15.695 2.801 -4.828 1 94.44 117 GLU A O 1
ATOM 952 N N . PHE A 1 118 ? -14.836 0.767 -5.055 1 96.19 118 PHE A N 1
ATOM 953 C CA . PHE A 1 118 ? -13.547 1.278 -5.516 1 96.19 118 PHE A CA 1
ATOM 954 C C . PHE A 1 118 ? -13.695 1.972 -6.863 1 96.19 118 PHE A C 1
ATOM 956 O O . PHE A 1 118 ? -13.148 3.057 -7.07 1 96.19 118 PHE A O 1
ATOM 963 N N . ILE A 1 119 ? -14.43 1.364 -7.715 1 95.69 119 ILE A N 1
ATOM 964 C CA . ILE A 1 119 ? -14.641 1.932 -9.039 1 95.69 119 ILE A CA 1
ATOM 965 C C . ILE A 1 119 ? -15.359 3.273 -8.922 1 95.69 119 ILE A C 1
ATOM 967 O O . ILE A 1 119 ? -14.969 4.254 -9.555 1 95.69 119 ILE A O 1
ATOM 971 N N . GLU A 1 120 ? -16.312 3.338 -8.117 1 92.88 120 GLU A N 1
ATOM 972 C CA . GLU A 1 120 ? -17.078 4.566 -7.926 1 92.88 120 GLU A CA 1
ATOM 973 C C . GLU A 1 120 ? -16.203 5.672 -7.332 1 92.88 120 GLU A C 1
ATOM 975 O O . GLU A 1 120 ? -16.281 6.824 -7.773 1 92.88 120 GLU A O 1
ATOM 980 N N . ASP A 1 121 ? -15.445 5.312 -6.367 1 91.31 121 ASP A N 1
ATOM 981 C CA . ASP A 1 121 ? -14.602 6.316 -5.723 1 91.31 121 ASP A CA 1
ATOM 982 C C . ASP A 1 121 ? -13.555 6.859 -6.688 1 91.31 121 ASP A C 1
ATOM 984 O O . ASP A 1 121 ? -13.188 8.031 -6.613 1 91.31 121 ASP A O 1
ATOM 988 N N . SER A 1 122 ? -13.07 6.02 -7.551 1 91.06 122 SER A N 1
ATOM 989 C CA . SER A 1 122 ? -12.016 6.41 -8.484 1 91.06 122 SER A CA 1
ATOM 990 C C . SER A 1 122 ? -12.531 7.43 -9.5 1 91.06 122 SER A C 1
ATOM 992 O O . SER A 1 122 ? -11.742 8.109 -10.156 1 91.06 122 SER A O 1
ATOM 994 N N . GLN A 1 123 ? -13.789 7.445 -9.641 1 88 123 GLN A N 1
ATOM 995 C CA . GLN A 1 123 ? -14.391 8.383 -10.586 1 88 123 GLN A CA 1
ATOM 996 C C . GLN A 1 123 ? -14.539 9.766 -9.961 1 88 123 GLN A C 1
ATOM 998 O O . GLN A 1 123 ? -14.742 10.758 -10.664 1 88 123 GLN A O 1
ATOM 1003 N N . LYS A 1 124 ? -14.531 9.734 -8.711 1 76.81 124 LYS A N 1
ATOM 1004 C CA . LYS A 1 124 ? -14.633 11.023 -8.031 1 76.81 124 LYS A CA 1
ATOM 1005 C C . LYS A 1 124 ? -13.32 11.797 -8.117 1 76.81 124 LYS A C 1
ATOM 1007 O O . LYS A 1 124 ? -12.258 11.211 -8.328 1 76.81 124 LYS A O 1
ATOM 1012 N N . SER A 1 125 ? -13.125 13.18 -8.406 1 56.72 125 SER A N 1
ATOM 1013 C CA . SER A 1 125 ? -12 14.07 -8.68 1 56.72 125 SER A CA 1
ATOM 1014 C C . SER A 1 125 ? -10.828 13.773 -7.75 1 56.72 125 SER A C 1
ATOM 1016 O O . SER A 1 125 ? -10.914 14.016 -6.543 1 56.72 125 SER A O 1
ATOM 1018 N N . GLU A 1 126 ? -10.305 12.617 -7.793 1 53.75 126 GLU A N 1
ATOM 1019 C CA . GLU A 1 126 ? -9.172 12.477 -6.887 1 53.75 126 GLU A CA 1
ATOM 1020 C C . GLU A 1 126 ? -7.992 13.328 -7.34 1 53.75 126 GLU A C 1
ATOM 1022 O O . GLU A 1 126 ? -7.973 13.828 -8.469 1 53.75 126 GLU A O 1
ATOM 1027 N N . LEU A 1 127 ? -6.84 13.258 -6.684 1 46.81 127 LEU A N 1
ATOM 1028 C CA . LEU A 1 127 ? -5.57 13.891 -7.023 1 46.81 127 LEU A CA 1
ATOM 1029 C C . LEU A 1 127 ? -5.203 13.625 -8.477 1 46.81 127 LEU A C 1
ATOM 1031 O O . LEU A 1 127 ? -5.473 12.539 -9 1 46.81 127 LEU A O 1
ATOM 1035 N N . MET B 1 1 ? 17.219 41.406 16.875 1 89.56 1 MET B N 1
ATOM 1036 C CA . MET B 1 1 ? 15.789 41.625 17.109 1 89.56 1 MET B CA 1
ATOM 1037 C C . MET B 1 1 ? 14.961 41.062 15.961 1 89.56 1 MET B C 1
ATOM 1039 O O . MET B 1 1 ? 15.477 40.844 14.867 1 89.56 1 MET B O 1
ATOM 1043 N N . SER B 1 2 ? 13.891 40.562 16.234 1 95.5 2 SER B N 1
ATOM 1044 C CA . SER B 1 2 ? 13.039 40 15.18 1 95.5 2 SER B CA 1
ATOM 1045 C C . SER B 1 2 ? 11.578 40.375 15.406 1 95.5 2 SER B C 1
ATOM 1047 O O . SER B 1 2 ? 11.219 40.875 16.469 1 95.5 2 SER B O 1
ATOM 1049 N N . TYR B 1 3 ? 10.688 40.312 14.344 1 97.62 3 TYR B N 1
ATOM 1050 C CA . TYR B 1 3 ? 9.25 40.5 14.43 1 97.62 3 TYR B CA 1
ATOM 1051 C C . TYR B 1 3 ? 8.5 39.406 13.648 1 97.62 3 TYR B C 1
ATOM 1053 O O . TYR B 1 3 ? 9.109 38.688 12.875 1 97.62 3 TYR B O 1
ATOM 1061 N N . ILE B 1 4 ? 7.254 39.344 14.016 1 98.12 4 ILE B N 1
ATOM 1062 C CA . ILE B 1 4 ? 6.422 38.312 13.359 1 98.12 4 ILE B CA 1
ATOM 1063 C C . ILE B 1 4 ? 5.434 39 12.422 1 98.12 4 ILE B C 1
ATOM 1065 O O . ILE B 1 4 ? 4.828 40.031 12.773 1 98.12 4 ILE B O 1
ATOM 1069 N N . ALA B 1 5 ? 5.336 38.5 11.148 1 97.88 5 ALA B N 1
ATOM 1070 C CA . ALA B 1 5 ? 4.379 39 10.164 1 97.88 5 ALA B CA 1
ATOM 1071 C C . ALA B 1 5 ? 3.93 37.875 9.219 1 97.88 5 ALA B C 1
ATOM 1073 O O . ALA B 1 5 ? 4.543 36.812 9.18 1 97.88 5 ALA B O 1
ATOM 1074 N N . ASP B 1 6 ? 2.889 38.188 8.43 1 97.75 6 ASP B N 1
ATOM 1075 C CA . ASP B 1 6 ? 2.383 37.219 7.461 1 97.75 6 ASP B CA 1
ATOM 1076 C C . ASP B 1 6 ? 3.379 37 6.324 1 97.75 6 ASP B C 1
ATOM 1078 O O . ASP B 1 6 ? 3.996 37.938 5.848 1 97.75 6 ASP B O 1
ATOM 1082 N N . TYR B 1 7 ? 3.543 35.781 5.965 1 97.5 7 TYR B N 1
ATOM 1083 C CA . TYR B 1 7 ? 4.461 35.406 4.902 1 97.5 7 TYR B CA 1
ATOM 1084 C C . TYR B 1 7 ? 3.836 34.312 4.016 1 97.5 7 TYR B C 1
ATOM 1086 O O . TYR B 1 7 ? 3.316 33.312 4.512 1 97.5 7 TYR B O 1
ATOM 1094 N N . THR B 1 8 ? 3.773 34.594 2.682 1 97.75 8 THR B N 1
ATOM 1095 C CA . THR B 1 8 ? 3.256 33.625 1.728 1 97.75 8 THR B CA 1
ATOM 1096 C C . THR B 1 8 ? 4.391 32.781 1.139 1 97.75 8 THR B C 1
ATOM 1098 O O . THR B 1 8 ? 5.332 33.344 0.562 1 97.75 8 THR B O 1
ATOM 1101 N N . ASN B 1 9 ? 4.316 31.516 1.379 1 96.06 9 ASN B N 1
ATOM 1102 C CA . ASN B 1 9 ? 5.328 30.594 0.871 1 96.06 9 ASN B CA 1
ATOM 1103 C C . ASN B 1 9 ? 4.691 29.375 0.219 1 96.06 9 ASN B C 1
ATOM 1105 O O . ASN B 1 9 ? 3.506 29.109 0.413 1 96.06 9 ASN B O 1
ATOM 1109 N N . THR B 1 10 ? 5.523 28.656 -0.613 1 97.56 10 THR B N 1
ATOM 1110 C CA . THR B 1 10 ? 5.062 27.469 -1.318 1 97.56 10 THR B CA 1
ATOM 1111 C C . THR B 1 10 ? 5.766 26.219 -0.792 1 97.56 10 THR B C 1
ATOM 1113 O O . THR B 1 10 ? 6.984 26.219 -0.61 1 97.56 10 THR B O 1
ATOM 1116 N N . TYR B 1 11 ? 5.004 25.234 -0.562 1 97.31 11 TYR B N 1
ATOM 1117 C CA . TYR B 1 11 ? 5.512 23.953 -0.09 1 97.31 11 TYR B CA 1
ATOM 1118 C C . TYR B 1 11 ? 5.25 22.844 -1.112 1 97.31 11 TYR B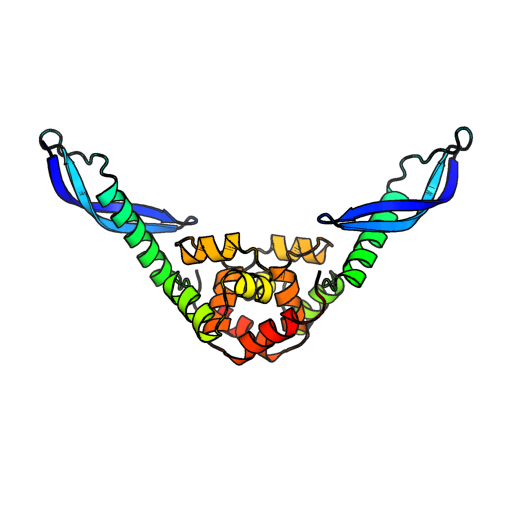 C 1
ATOM 1120 O O . TYR B 1 11 ? 4.18 22.797 -1.724 1 97.31 11 TYR B O 1
ATOM 1128 N N . ASP B 1 12 ? 6.266 22.031 -1.348 1 97.38 12 ASP B N 1
ATOM 1129 C CA . ASP B 1 12 ? 6.09 20.859 -2.213 1 97.38 12 ASP B CA 1
ATOM 1130 C C . ASP B 1 12 ? 5.676 19.641 -1.406 1 97.38 12 ASP B C 1
ATOM 1132 O O . ASP B 1 12 ? 6.438 19.156 -0.568 1 97.38 12 ASP B O 1
ATOM 1136 N N . ILE B 1 13 ? 4.465 19.172 -1.678 1 96.38 13 ILE B N 1
ATOM 1137 C CA . ILE B 1 13 ? 3.967 17.953 -1.048 1 96.38 13 ILE B CA 1
ATOM 1138 C C . ILE B 1 13 ? 3.643 16.922 -2.119 1 96.38 13 ILE B C 1
ATOM 1140 O O . ILE B 1 13 ? 2.656 17.047 -2.846 1 96.38 13 ILE B O 1
ATOM 1144 N N . ARG B 1 14 ? 4.453 15.883 -2.174 1 93.44 14 ARG B N 1
ATOM 1145 C CA . ARG B 1 14 ? 4.293 14.797 -3.137 1 93.44 14 ARG B CA 1
ATOM 1146 C C . ARG B 1 14 ? 4.18 15.344 -4.559 1 93.44 14 ARG B C 1
ATOM 1148 O O . ARG B 1 14 ? 3.312 14.922 -5.324 1 93.44 14 ARG B O 1
ATOM 1155 N N . GLY B 1 15 ? 4.922 16.359 -4.793 1 95.19 15 GLY B N 1
ATOM 1156 C CA . GLY B 1 15 ? 5.02 16.906 -6.137 1 95.19 15 GLY B CA 1
ATOM 1157 C C . GLY B 1 15 ? 4.02 18.016 -6.41 1 95.19 15 GLY B C 1
ATOM 1158 O O . GLY B 1 15 ? 4.027 18.609 -7.484 1 95.19 15 GLY B O 1
ATOM 1159 N N . HIS B 1 16 ? 3.195 18.266 -5.438 1 96.38 16 HIS B N 1
ATOM 1160 C CA . HIS B 1 16 ? 2.209 19.328 -5.59 1 96.38 16 HIS B CA 1
ATOM 1161 C C . HIS B 1 16 ? 2.623 20.578 -4.82 1 96.38 16 HIS B C 1
ATOM 1163 O O . HIS B 1 16 ? 2.969 20.5 -3.641 1 96.38 16 HIS B O 1
ATOM 1169 N N . GLU B 1 17 ? 2.535 21.656 -5.496 1 97.75 17 GLU B N 1
ATOM 1170 C CA . GLU B 1 17 ? 2.875 22.922 -4.859 1 97.75 17 GLU B CA 1
ATOM 1171 C C . GLU B 1 17 ? 1.68 23.5 -4.105 1 97.75 17 GLU B C 1
ATOM 1173 O O . GLU B 1 17 ? 0.647 23.812 -4.707 1 97.75 17 GLU B O 1
ATOM 1178 N N . ILE B 1 18 ? 1.832 23.734 -2.809 1 98.38 18 ILE B N 1
ATOM 1179 C CA . ILE B 1 18 ? 0.784 24.266 -1.945 1 98.38 18 ILE B CA 1
ATOM 1180 C C . ILE B 1 18 ? 1.212 25.625 -1.394 1 98.38 18 ILE B C 1
ATOM 1182 O O . ILE B 1 18 ? 2.18 25.719 -0.633 1 98.38 18 ILE B O 1
ATOM 1186 N N . GLU B 1 19 ? 0.445 26.609 -1.775 1 98.44 19 GLU B N 1
ATOM 1187 C CA . GLU B 1 19 ? 0.744 27.953 -1.288 1 98.44 19 GLU B CA 1
ATOM 1188 C C . GLU B 1 19 ? 0.003 28.234 0.015 1 98.44 19 GLU B C 1
ATOM 1190 O O . GLU B 1 19 ? -1.207 28.016 0.108 1 98.44 19 GLU B O 1
ATOM 1195 N N . ILE B 1 20 ? 0.777 28.719 1.016 1 98 20 ILE B N 1
ATOM 1196 C CA . ILE B 1 20 ? 0.14 29.062 2.283 1 98 20 ILE B CA 1
ATOM 1197 C C . ILE B 1 20 ? 0.621 30.438 2.752 1 98 20 ILE B C 1
ATOM 1199 O O . ILE B 1 20 ? 1.75 30.828 2.461 1 98 20 ILE B O 1
ATOM 1203 N N . THR B 1 21 ? -0.309 31.188 3.352 1 98.38 21 THR B N 1
ATOM 1204 C CA . THR B 1 21 ? 0.042 32.406 4.094 1 98.38 21 THR B CA 1
ATOM 1205 C C . THR B 1 21 ? -0.038 32.156 5.598 1 98.38 21 THR B C 1
ATOM 1207 O O . THR B 1 21 ? -1.1 31.797 6.117 1 98.38 21 THR B O 1
ATOM 1210 N N . ALA B 1 22 ? 1.13 32.281 6.281 1 98.12 22 ALA B N 1
ATOM 1211 C CA . ALA B 1 22 ? 1.207 32 7.719 1 98.12 22 ALA B CA 1
ATOM 1212 C C . ALA B 1 22 ? 2.213 32.938 8.391 1 98.12 22 ALA B C 1
ATOM 1214 O O . ALA B 1 22 ? 3.059 33.531 7.723 1 98.12 22 ALA B O 1
ATOM 1215 N N . PRO B 1 23 ? 2.098 33.062 9.711 1 98.25 23 PRO B N 1
ATOM 1216 C CA . PRO B 1 23 ? 3.09 33.875 10.406 1 98.25 23 PRO B CA 1
ATOM 1217 C C . PRO B 1 23 ? 4.508 33.344 10.273 1 98.25 23 PRO B C 1
ATOM 1219 O O . PRO B 1 23 ? 4.711 32.125 10.297 1 98.25 23 PRO B O 1
ATOM 1222 N N . ALA B 1 24 ? 5.457 34.312 10.117 1 98.44 24 ALA B N 1
ATOM 1223 C CA . ALA B 1 24 ? 6.879 33.969 10.047 1 98.44 24 ALA B CA 1
ATOM 1224 C C . ALA B 1 24 ? 7.723 35.031 10.766 1 98.44 24 ALA B C 1
ATOM 1226 O O . ALA B 1 24 ? 7.242 36.125 11.062 1 98.44 24 ALA B O 1
ATOM 1227 N N . ARG B 1 25 ? 8.891 34.562 11.078 1 98.25 25 ARG B N 1
ATOM 1228 C CA . ARG B 1 25 ? 9.789 35.469 11.773 1 98.25 25 ARG B CA 1
ATOM 1229 C C . ARG B 1 25 ? 10.711 36.188 10.797 1 98.25 25 ARG B C 1
ATOM 1231 O O . ARG B 1 25 ? 11.273 35.562 9.891 1 98.25 25 ARG B O 1
ATOM 1238 N N . PHE B 1 26 ? 10.914 37.562 11.039 1 98.19 26 PHE B N 1
ATOM 1239 C CA . PHE B 1 26 ? 11.742 38.406 10.18 1 98.19 26 PHE B CA 1
ATOM 1240 C C . PHE B 1 26 ? 12.836 39.094 10.992 1 98.19 26 PHE B C 1
ATOM 1242 O O . PHE B 1 26 ? 12.633 39.438 12.148 1 98.19 26 PHE B O 1
ATOM 1249 N N . ASP B 1 27 ? 13.914 39.188 10.312 1 97.69 27 ASP B N 1
ATOM 1250 C CA . ASP B 1 27 ? 14.969 40 10.898 1 97.69 27 ASP B CA 1
ATOM 1251 C C . ASP B 1 27 ? 14.594 41.469 10.883 1 97.69 27 ASP B C 1
ATOM 1253 O O . ASP B 1 27 ? 14.102 42 9.875 1 97.69 27 ASP B O 1
ATOM 1257 N N . ASP B 1 28 ? 14.82 42.125 11.992 1 96 28 ASP B N 1
ATOM 1258 C CA . ASP B 1 28 ? 14.414 43.531 12.133 1 96 28 ASP B CA 1
ATOM 1259 C C . ASP B 1 28 ? 15.195 44.406 11.164 1 96 28 ASP B C 1
ATOM 1261 O O . ASP B 1 28 ? 14.711 45.469 10.758 1 96 28 ASP B O 1
ATOM 1265 N N . ARG B 1 29 ? 16.406 44.062 10.812 1 96.56 29 ARG B N 1
ATOM 1266 C CA . ARG B 1 29 ? 17.297 44.906 10 1 96.56 29 ARG B CA 1
AT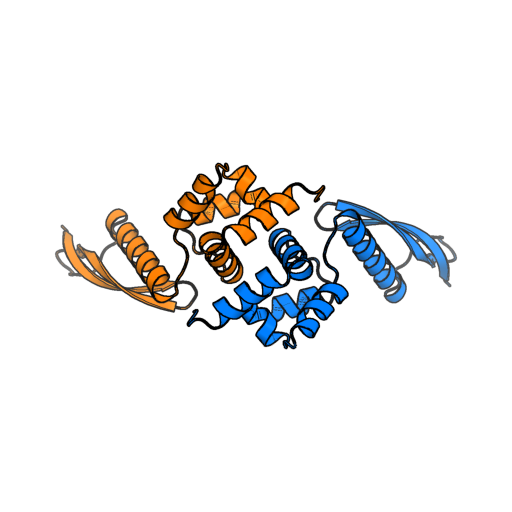OM 1267 C C . ARG B 1 29 ? 17.156 44.562 8.516 1 96.56 29 ARG B C 1
ATOM 1269 O O . ARG B 1 29 ? 16.875 45.469 7.707 1 96.56 29 ARG B O 1
ATOM 1276 N N . THR B 1 30 ? 17.203 43.281 8.133 1 96.94 30 THR B N 1
ATOM 1277 C CA . THR B 1 30 ? 17.25 42.875 6.734 1 96.94 30 THR B CA 1
ATOM 1278 C C . THR B 1 30 ? 15.836 42.625 6.199 1 96.94 30 THR B C 1
ATOM 1280 O O . THR B 1 30 ? 15.625 42.594 4.988 1 96.94 30 THR B O 1
ATOM 1283 N N . HIS B 1 31 ? 14.93 42.438 7.105 1 96.5 31 HIS B N 1
ATOM 1284 C CA . HIS B 1 31 ? 13.531 42.156 6.789 1 96.5 31 HIS B CA 1
ATOM 1285 C C . HIS B 1 31 ? 13.406 40.875 5.977 1 96.5 31 HIS B C 1
ATOM 1287 O O . HIS B 1 31 ? 12.492 40.719 5.16 1 96.5 31 HIS B O 1
ATOM 1293 N N . GLU B 1 32 ? 14.398 40.031 6.23 1 96.75 32 GLU B N 1
ATOM 1294 C CA . GLU B 1 32 ? 14.352 38.688 5.629 1 96.75 32 GLU B CA 1
ATOM 1295 C C . GLU B 1 32 ? 13.82 37.656 6.613 1 96.75 32 GLU B C 1
ATOM 1297 O O . GLU B 1 32 ? 13.953 37.812 7.828 1 96.75 32 GLU B O 1
ATOM 1302 N N . VAL B 1 33 ? 13.211 36.625 6.047 1 97.56 33 VAL B N 1
ATOM 1303 C CA . VAL B 1 33 ? 12.688 35.562 6.891 1 97.56 33 VAL B CA 1
ATOM 1304 C C . VAL B 1 33 ? 13.844 34.812 7.559 1 97.56 33 VAL B C 1
ATOM 1306 O O . VAL B 1 33 ? 14.852 34.5 6.914 1 97.56 33 VAL B O 1
ATOM 1309 N N . ILE B 1 34 ? 13.703 34.562 8.812 1 97.56 34 ILE B N 1
ATOM 1310 C CA . ILE B 1 34 ? 14.711 33.781 9.523 1 97.56 34 ILE B CA 1
ATOM 1311 C C . ILE B 1 34 ? 14.07 32.562 10.156 1 97.56 34 ILE B C 1
ATOM 1313 O O . ILE B 1 34 ? 12.867 32.531 10.43 1 97.56 34 ILE B O 1
ATOM 1317 N N . PRO B 1 35 ? 14.875 31.484 10.312 1 96.62 35 PRO B N 1
ATOM 1318 C CA . PRO B 1 35 ? 14.32 30.234 10.828 1 96.62 35 PRO B CA 1
ATOM 1319 C C . PRO B 1 35 ? 13.68 30.391 12.203 1 96.62 35 PRO B C 1
ATOM 1321 O O . PRO B 1 35 ? 14.203 31.125 13.047 1 96.62 35 PRO B O 1
ATOM 1324 N N . ASP B 1 36 ? 12.484 29.875 12.398 1 97.75 36 ASP B N 1
ATOM 1325 C CA . ASP B 1 36 ? 11.727 29.75 13.641 1 97.75 36 ASP B CA 1
ATOM 1326 C C . ASP B 1 36 ? 11.047 28.391 13.734 1 97.75 36 ASP B C 1
ATOM 1328 O O . ASP B 1 36 ? 10.055 28.125 13.055 1 97.75 36 ASP B O 1
ATOM 1332 N N . LEU B 1 37 ? 11.578 27.547 14.57 1 97.56 37 LEU B N 1
ATOM 1333 C CA . LEU B 1 37 ? 11.156 26.156 14.609 1 97.56 37 LEU B CA 1
ATOM 1334 C C . LEU B 1 37 ? 9.648 26.047 14.828 1 97.56 37 LEU B C 1
ATOM 1336 O O . LEU B 1 37 ? 8.969 25.281 14.148 1 97.56 37 LEU B O 1
ATOM 1340 N N . GLU B 1 38 ? 9.109 26.75 15.75 1 97.69 38 GLU B N 1
ATOM 1341 C CA . GLU B 1 38 ? 7.688 26.688 16.078 1 97.69 38 GLU B CA 1
ATOM 1342 C C . GLU B 1 38 ? 6.828 27.203 14.938 1 97.69 38 GLU B C 1
ATOM 1344 O O . GLU B 1 38 ? 5.875 26.531 14.523 1 97.69 38 GLU B O 1
ATOM 1349 N N . LEU B 1 39 ? 7.125 28.375 14.422 1 97.88 39 LEU B N 1
ATOM 1350 C CA . LEU B 1 39 ? 6.348 28.969 13.344 1 97.88 39 LEU B CA 1
ATOM 1351 C C . LEU B 1 39 ? 6.477 28.156 12.062 1 97.88 39 LEU B C 1
ATOM 1353 O O . LEU B 1 39 ? 5.508 28 11.312 1 97.88 39 LEU B O 1
ATOM 1357 N N . ASP B 1 40 ? 7.656 27.594 11.859 1 97.06 40 ASP B N 1
ATOM 1358 C CA . ASP B 1 40 ? 7.879 26.75 10.695 1 97.06 40 ASP B CA 1
ATOM 1359 C C . ASP B 1 40 ? 7.039 25.484 10.773 1 97.06 40 ASP B C 1
ATOM 1361 O O . ASP B 1 40 ? 6.434 25.062 9.781 1 97.06 40 ASP B O 1
ATOM 1365 N N . ASP B 1 41 ? 6.992 24.938 11.922 1 96.69 41 ASP B N 1
ATOM 1366 C CA . ASP B 1 41 ? 6.199 23.734 12.141 1 96.69 41 ASP B CA 1
ATOM 1367 C C . ASP B 1 41 ? 4.715 24.016 11.891 1 96.69 41 ASP B C 1
ATOM 1369 O O . ASP B 1 41 ? 4.02 23.188 11.297 1 96.69 41 ASP B O 1
ATOM 1373 N N . GLN B 1 42 ? 4.305 25.094 12.375 1 96.81 42 GLN B N 1
ATOM 1374 C CA . GLN B 1 42 ? 2.908 25.469 12.172 1 96.81 42 GLN B CA 1
ATOM 1375 C C . GLN B 1 42 ? 2.598 25.641 10.688 1 96.81 42 GLN B C 1
ATOM 1377 O O . GLN B 1 42 ? 1.548 25.203 10.211 1 96.81 42 GLN B O 1
ATOM 1382 N N . ALA B 1 43 ? 3.457 26.25 9.992 1 97.62 43 ALA B N 1
ATOM 1383 C CA . ALA B 1 43 ? 3.275 26.453 8.562 1 97.62 43 ALA B CA 1
ATOM 1384 C C . ALA B 1 43 ? 3.197 25.125 7.816 1 97.62 43 ALA B C 1
ATOM 1386 O O . ALA B 1 43 ? 2.373 24.969 6.914 1 97.62 43 ALA B O 1
ATOM 1387 N N . VAL B 1 44 ? 4 24.25 8.242 1 96.75 44 VAL B N 1
ATOM 1388 C CA . VAL B 1 44 ? 4.012 22.938 7.617 1 96.75 44 VAL B CA 1
ATOM 1389 C C . VAL B 1 44 ? 2.684 22.234 7.875 1 96.75 44 VAL B C 1
ATOM 1391 O O . VAL B 1 44 ? 2.1 21.641 6.961 1 96.75 44 VAL B O 1
ATOM 1394 N N . LYS B 1 45 ? 2.227 22.328 9.047 1 96.62 45 LYS B N 1
ATOM 1395 C CA . LYS B 1 45 ? 0.951 21.719 9.406 1 96.62 45 LYS B CA 1
ATOM 1396 C C . LYS B 1 45 ? -0.192 22.297 8.586 1 96.62 45 LYS B C 1
ATOM 1398 O O . LYS B 1 45 ? -1.054 21.562 8.102 1 96.62 45 LYS B O 1
ATOM 1403 N N . LEU B 1 46 ? -0.135 23.531 8.375 1 97.75 46 LEU B N 1
ATOM 1404 C CA . LEU B 1 46 ? -1.156 24.203 7.574 1 97.75 46 LEU B CA 1
ATOM 1405 C C . LEU B 1 46 ? -1.086 23.75 6.117 1 97.75 46 LEU B C 1
ATOM 1407 O O . LEU B 1 46 ? -2.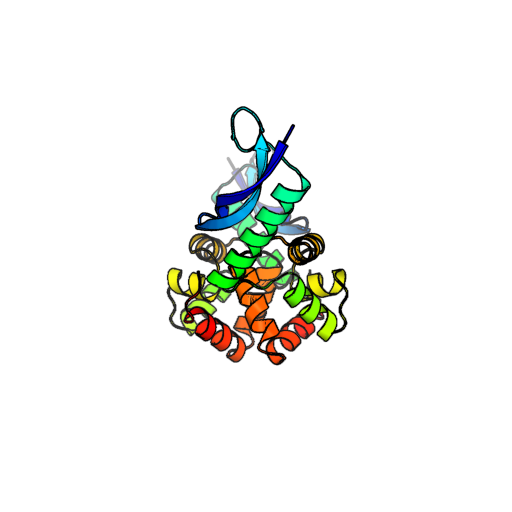119 23.547 5.48 1 97.75 46 LEU B O 1
ATOM 1411 N N . ALA B 1 47 ? 0.115 23.641 5.641 1 98.25 47 ALA B N 1
ATOM 1412 C CA . ALA B 1 47 ? 0.299 23.188 4.266 1 98.25 47 ALA B CA 1
ATOM 1413 C C . ALA B 1 47 ? -0.262 21.766 4.082 1 98.25 47 ALA B C 1
ATOM 1415 O O . ALA B 1 47 ? -0.932 21.484 3.088 1 98.25 47 ALA B O 1
ATOM 1416 N N . LEU B 1 48 ? -0.02 20.984 5.043 1 97.69 48 LEU B N 1
ATOM 1417 C CA . LEU B 1 48 ? -0.5 19.594 4.992 1 97.69 48 LEU B CA 1
ATOM 1418 C C . LEU B 1 48 ? -2.023 19.547 5.055 1 97.69 48 LEU B C 1
ATOM 1420 O O . LEU B 1 48 ? -2.654 18.766 4.34 1 97.69 48 LEU B O 1
ATOM 1424 N N . GLU B 1 49 ? -2.551 20.359 5.875 1 97.5 49 GLU B N 1
ATOM 1425 C CA . GLU B 1 49 ? -4.004 20.422 5.984 1 97.5 49 GLU B CA 1
ATOM 1426 C C . GLU B 1 49 ? -4.641 20.891 4.68 1 97.5 49 GLU B C 1
ATOM 1428 O O . GLU B 1 49 ? -5.648 20.328 4.234 1 97.5 49 GLU B O 1
ATOM 1433 N N . LYS B 1 50 ? -4.09 21.891 4.137 1 97.94 50 LYS B N 1
ATOM 1434 C CA . LYS B 1 50 ? -4.586 22.391 2.855 1 97.94 50 LYS B CA 1
ATOM 1435 C C . LYS B 1 50 ? -4.453 21.328 1.766 1 97.94 50 LYS B C 1
ATOM 1437 O O . LYS B 1 50 ? -5.363 21.141 0.955 1 97.94 50 LYS B O 1
ATOM 1442 N N . PHE B 1 51 ? -3.354 20.672 1.748 1 97.81 51 PHE B N 1
ATOM 1443 C CA . PHE B 1 51 ? -3.131 19.578 0.808 1 97.81 51 PHE B CA 1
ATOM 1444 C C . PHE B 1 51 ? -4.227 18.516 0.934 1 97.81 51 PHE B C 1
ATOM 1446 O O . PHE B 1 51 ? -4.797 18.094 -0.069 1 97.81 51 PHE B O 1
ATOM 1453 N N . ARG B 1 52 ? -4.523 18.141 2.119 1 97.88 52 ARG B N 1
ATOM 1454 C CA . ARG B 1 52 ? -5.516 17.109 2.379 1 97.88 52 ARG B CA 1
ATOM 1455 C C . ARG B 1 52 ? -6.902 17.547 1.918 1 97.88 52 ARG B C 1
ATOM 1457 O O . ARG B 1 52 ? -7.672 16.75 1.387 1 97.88 52 ARG B O 1
ATOM 1464 N N . LYS B 1 53 ? -7.121 18.766 2.146 1 96.75 53 LYS B N 1
ATOM 1465 C CA . LYS B 1 53 ? -8.414 19.297 1.729 1 96.75 53 LYS B CA 1
ATOM 1466 C C . LYS B 1 53 ? -8.531 19.328 0.208 1 96.75 53 LYS B C 1
ATOM 1468 O O . LYS B 1 53 ? -9.539 18.875 -0.35 1 96.75 53 LYS B O 1
ATOM 1473 N N . ILE B 1 54 ? -7.512 19.75 -0.437 1 95.88 54 ILE B N 1
ATOM 1474 C CA . ILE B 1 54 ? -7.52 19.906 -1.888 1 95.88 54 ILE B CA 1
ATOM 1475 C C . ILE B 1 54 ? -7.625 18.531 -2.555 1 95.88 54 ILE B C 1
ATOM 1477 O O . ILE B 1 54 ? -8.375 18.359 -3.518 1 95.88 54 ILE B O 1
ATOM 1481 N N . TYR B 1 55 ? -6.941 17.547 -1.974 1 94.62 55 TYR B N 1
ATOM 1482 C CA . TYR B 1 55 ? -6.82 16.281 -2.68 1 94.62 55 TYR B CA 1
ATOM 1483 C C . TYR B 1 55 ? -7.621 15.188 -1.98 1 94.62 55 TYR B C 1
ATOM 1485 O O . TYR B 1 55 ? -7.504 14.016 -2.32 1 94.62 55 TYR B O 1
ATOM 1493 N N . ASP B 1 56 ? -8.375 15.516 -0.991 1 94.81 56 ASP B N 1
ATOM 1494 C CA . ASP B 1 56 ? -9.273 14.602 -0.295 1 94.81 56 ASP B CA 1
ATOM 1495 C C . ASP B 1 56 ? -8.492 13.438 0.322 1 94.81 56 ASP B C 1
ATOM 1497 O O . ASP B 1 56 ? -8.812 12.273 0.077 1 94.81 56 ASP B O 1
ATOM 1501 N N . VAL B 1 57 ? -7.578 13.859 1.134 1 97 57 VAL B N 1
ATOM 1502 C CA . VAL B 1 57 ? -6.746 12.875 1.816 1 97 57 VAL B CA 1
ATOM 1503 C C . VAL B 1 57 ? -7.215 12.711 3.26 1 97 57 VAL B C 1
ATOM 1505 O O . VAL B 1 57 ? -7.465 13.695 3.953 1 97 57 VAL B O 1
ATOM 1508 N N . VAL B 1 58 ? -7.316 11.5 3.65 1 97.81 58 VAL B N 1
ATOM 1509 C CA . VAL B 1 58 ? -7.75 11.188 5.008 1 97.81 58 VAL B CA 1
ATOM 1510 C C . VAL B 1 58 ? -6.766 11.773 6.016 1 97.81 58 VAL B C 1
ATOM 1512 O O . VAL B 1 58 ? -5.551 11.641 5.859 1 97.81 58 VAL B O 1
ATOM 1515 N N . SER B 1 59 ? -7.25 12.43 7.004 1 98.19 59 SER B N 1
ATOM 1516 C CA . SER B 1 59 ? -6.418 13.047 8.031 1 98.19 59 SER B CA 1
ATOM 1517 C C . SER B 1 59 ? -6.078 12.047 9.133 1 98.19 59 SER B C 1
ATOM 1519 O O . SER B 1 59 ? -6.727 11.008 9.258 1 98.19 59 SER B O 1
ATOM 1521 N N . PRO B 1 60 ? -5.07 12.438 9.922 1 98.25 60 PRO B N 1
ATOM 1522 C CA . PRO B 1 60 ? -4.762 11.594 11.078 1 98.25 60 PRO B CA 1
ATOM 1523 C C . PRO B 1 60 ? -5.957 11.414 12.016 1 98.25 60 PRO B C 1
ATOM 1525 O O . PRO B 1 60 ? -6.207 10.312 12.5 1 98.25 60 PRO B O 1
ATOM 1528 N N . GLU B 1 61 ? -6.715 12.406 12.188 1 98.19 61 GLU B N 1
ATOM 1529 C CA . GLU B 1 61 ? -7.871 12.367 13.078 1 98.19 61 GLU B CA 1
ATOM 1530 C C . GLU B 1 61 ? -8.953 11.438 12.531 1 98.19 61 GLU B C 1
ATOM 1532 O O . GLU B 1 61 ? -9.57 10.688 13.281 1 98.19 61 GLU B O 1
ATOM 1537 N N . GLN B 1 62 ? -9.133 11.508 11.266 1 98.5 62 GLN B N 1
ATOM 1538 C CA . GLN B 1 62 ? -10.117 10.633 10.625 1 98.5 62 GLN B CA 1
ATOM 1539 C C . GLN B 1 62 ? -9.719 9.164 10.758 1 98.5 62 GLN B C 1
ATOM 1541 O O . GLN B 1 62 ? -10.562 8.305 11.008 1 98.5 62 GLN B O 1
ATOM 1546 N N . MET B 1 63 ? -8.461 8.922 10.562 1 98.56 63 MET B N 1
ATOM 1547 C CA . MET B 1 63 ? -7.977 7.547 10.664 1 98.56 63 MET B CA 1
ATOM 1548 C C . MET B 1 63 ? -8.109 7.031 12.094 1 98.56 63 MET B C 1
ATOM 1550 O O . MET B 1 63 ? -8.547 5.898 12.312 1 98.56 63 MET B O 1
ATOM 1554 N N . LYS B 1 64 ? -7.754 7.898 13.07 1 98.5 64 LYS B N 1
ATOM 1555 C CA . LYS B 1 64 ? -7.91 7.527 14.477 1 98.5 64 LYS B CA 1
ATOM 1556 C C . LYS B 1 64 ? -9.375 7.258 14.812 1 98.5 64 LYS B C 1
ATOM 1558 O O . LYS B 1 64 ? -9.68 6.312 15.539 1 98.5 64 LYS B O 1
ATOM 1563 N N . ALA B 1 65 ? -10.195 8.07 14.305 1 98.69 65 ALA B N 1
ATOM 1564 C CA . ALA B 1 65 ? -11.625 7.902 14.555 1 98.69 65 ALA B CA 1
ATOM 1565 C C . ALA B 1 65 ? -12.133 6.582 13.992 1 98.69 65 ALA B C 1
ATOM 1567 O O . ALA B 1 65 ? -12.93 5.895 14.633 1 98.69 65 ALA B O 1
ATOM 1568 N N . LEU B 1 66 ? -11.664 6.211 12.789 1 98.69 66 LEU B N 1
ATOM 1569 C CA . LEU B 1 66 ? -12.023 4.938 12.172 1 98.69 66 LEU B CA 1
ATOM 1570 C C . LEU B 1 66 ? -11.57 3.768 13.039 1 98.69 66 LEU B C 1
ATOM 1572 O O . LEU B 1 66 ? -12.352 2.861 13.328 1 98.69 66 LEU B O 1
ATOM 1576 N N . ARG B 1 67 ? -10.312 3.818 13.453 1 98.62 67 ARG B N 1
ATOM 1577 C CA . ARG B 1 67 ? -9.742 2.76 14.281 1 98.62 67 ARG B CA 1
ATOM 1578 C C . ARG B 1 67 ? -10.523 2.613 15.586 1 98.62 67 ARG B C 1
ATOM 1580 O O . ARG B 1 67 ? -10.867 1.501 15.984 1 98.62 67 ARG B O 1
ATOM 1587 N N . LYS B 1 68 ? -10.898 3.74 16.203 1 98.44 68 LYS B N 1
ATOM 1588 C CA . LYS B 1 68 ? -11.586 3.744 17.5 1 98.44 68 LYS B CA 1
ATOM 1589 C C . LYS B 1 68 ? -13.039 3.295 17.344 1 98.44 68 LYS B C 1
ATOM 1591 O O . LYS B 1 68 ? -13.586 2.635 18.219 1 98.44 68 LYS B O 1
ATOM 1596 N N . LYS B 1 69 ? -13.609 3.662 16.281 1 98.38 69 LYS B N 1
ATOM 1597 C CA . LYS B 1 69 ? -14.984 3.252 16.016 1 98.38 69 LYS B CA 1
ATOM 1598 C C . LYS B 1 69 ? -15.133 1.736 16.094 1 98.38 69 LYS B C 1
ATOM 1600 O O . LYS B 1 69 ? -16.172 1.231 16.531 1 98.38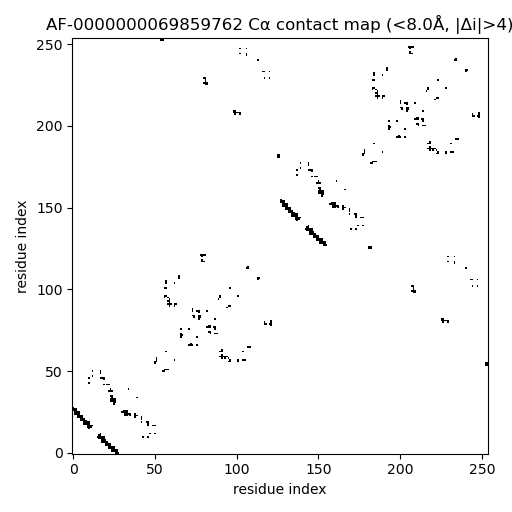 69 LYS B O 1
ATOM 1605 N N . TRP B 1 70 ? -14.125 1.046 15.711 1 98.25 70 TRP B N 1
ATOM 1606 C CA . TRP B 1 70 ? -14.18 -0.412 15.664 1 98.25 70 TRP B CA 1
ATOM 1607 C C . TRP B 1 70 ? -13.438 -1.026 16.844 1 98.25 70 TRP B C 1
ATOM 1609 O O . TRP B 1 70 ? -13.156 -2.229 16.844 1 98.25 70 TRP B O 1
ATOM 1619 N N . HIS B 1 71 ? -13 -0.212 17.781 1 98.19 71 HIS B N 1
ATOM 1620 C CA . HIS B 1 71 ? -12.414 -0.615 19.047 1 98.19 71 HIS B CA 1
ATOM 1621 C C . HIS B 1 71 ? -11.125 -1.405 18.828 1 98.19 71 HIS B C 1
ATOM 1623 O O . HIS B 1 71 ? -10.914 -2.443 19.469 1 98.19 71 HIS B O 1
ATOM 1629 N N . LEU B 1 72 ? -10.336 -0.852 17.953 1 98.12 72 LEU B N 1
ATOM 1630 C CA . LEU B 1 72 ? -9.086 -1.537 17.641 1 98.12 72 LEU B CA 1
ATOM 1631 C C . LEU B 1 72 ? -7.891 -0.749 18.156 1 98.12 72 LEU B C 1
ATOM 1633 O O . LEU B 1 72 ? -7.875 0.482 18.078 1 98.12 72 LEU B O 1
ATOM 1637 N N . SER B 1 73 ? -6.934 -1.52 18.641 1 97.94 73 SER B N 1
ATOM 1638 C CA . SER B 1 73 ? -5.625 -0.913 18.859 1 97.94 73 SER B CA 1
ATOM 1639 C C . SER B 1 73 ? -4.914 -0.648 17.531 1 97.94 73 SER B C 1
ATOM 1641 O O . SER B 1 73 ? -5.355 -1.114 16.484 1 97.94 73 SER B O 1
ATOM 1643 N N . GLN B 1 74 ? -3.814 0.071 17.688 1 97.62 74 GLN B N 1
ATOM 1644 C CA . GLN B 1 74 ? -3.035 0.307 16.469 1 97.62 74 GLN B CA 1
ATOM 1645 C C . GLN B 1 74 ? -2.506 -1.003 15.891 1 97.62 74 GLN B C 1
ATOM 1647 O O . GLN B 1 74 ? -2.51 -1.195 14.68 1 97.62 74 GLN B O 1
ATOM 1652 N N . ARG B 1 75 ? -2.086 -1.809 16.797 1 97 75 ARG B N 1
ATOM 1653 C CA . ARG B 1 75 ? -1.544 -3.096 16.359 1 97 75 ARG B CA 1
ATOM 1654 C C . ARG B 1 75 ? -2.607 -3.932 15.664 1 97 75 ARG B C 1
ATOM 1656 O O . ARG B 1 75 ? -2.361 -4.484 14.586 1 97 75 ARG B O 1
ATOM 1663 N N . LYS B 1 76 ? -3.764 -4.055 16.141 1 97.06 76 LYS B N 1
ATOM 1664 C CA . LYS B 1 76 ? -4.855 -4.824 15.562 1 97.06 76 LYS B CA 1
ATOM 1665 C C . LYS B 1 76 ? -5.344 -4.188 14.266 1 97.06 76 LYS B C 1
ATOM 1667 O O . LYS B 1 76 ? -5.668 -4.887 13.305 1 97.06 76 LYS B O 1
ATOM 1672 N N . PHE B 1 77 ? -5.398 -2.895 14.289 1 98.44 77 PHE B N 1
ATOM 1673 C CA . PHE B 1 77 ? -5.801 -2.164 13.086 1 98.44 77 PHE B CA 1
ATOM 1674 C C . PHE B 1 77 ? -4.855 -2.455 11.93 1 98.44 77 PHE B C 1
ATOM 1676 O O . PHE B 1 77 ? -5.297 -2.719 10.812 1 98.44 77 PHE B O 1
ATOM 1683 N N . ALA B 1 78 ? -3.586 -2.441 12.242 1 98 78 ALA B N 1
ATOM 1684 C CA . ALA B 1 78 ? -2.559 -2.771 11.258 1 98 78 ALA B CA 1
ATOM 1685 C C . ALA B 1 78 ? -2.764 -4.176 10.703 1 98 78 ALA B C 1
ATOM 1687 O O . ALA B 1 78 ? -2.738 -4.379 9.484 1 98 78 ALA B O 1
ATOM 1688 N N . LYS B 1 79 ? -3.01 -5.086 11.562 1 96.44 79 LYS B N 1
ATOM 1689 C CA . LYS B 1 79 ? -3.248 -6.469 11.164 1 96.44 79 LYS B CA 1
ATOM 1690 C C . LYS B 1 79 ? -4.469 -6.574 10.258 1 96.44 79 LYS B C 1
ATOM 1692 O O . LYS B 1 79 ? -4.43 -7.25 9.227 1 96.44 79 LYS B O 1
ATOM 1697 N N . VAL B 1 80 ? -5.512 -5.914 10.578 1 97 80 VAL B N 1
ATOM 1698 C CA . VAL B 1 80 ? -6.754 -5.938 9.812 1 97 80 VAL B CA 1
ATOM 1699 C C . VAL B 1 80 ? -6.5 -5.418 8.398 1 97 80 VAL B C 1
ATOM 1701 O O . VAL B 1 80 ? -7.02 -5.969 7.426 1 97 80 VAL B O 1
ATOM 1704 N N . LEU B 1 81 ? -5.613 -4.434 8.281 1 97.31 81 LEU B N 1
ATOM 1705 C CA . LEU B 1 81 ? -5.43 -3.754 7 1 97.31 81 LEU B CA 1
ATOM 1706 C C . LEU B 1 81 ? -4.266 -4.359 6.227 1 97.31 81 LEU B C 1
ATOM 1708 O O . LEU B 1 81 ? -4.043 -4.02 5.059 1 97.31 81 LEU B O 1
ATOM 1712 N N . GLY B 1 82 ? -3.551 -5.215 6.922 1 95.75 82 GLY B N 1
ATOM 1713 C CA . GLY B 1 82 ? -2.379 -5.801 6.293 1 95.75 82 GLY B CA 1
ATOM 1714 C C . GLY B 1 82 ? -1.192 -4.855 6.246 1 95.75 82 GLY B C 1
ATOM 1715 O O . GLY B 1 82 ? -0.39 -4.902 5.312 1 95.75 82 GLY B O 1
ATOM 1716 N N . TRP B 1 83 ? -1.162 -3.936 7.148 1 97.12 83 TRP B N 1
ATOM 1717 C CA . TRP B 1 83 ? -0.076 -2.965 7.238 1 97.12 83 TRP B CA 1
ATOM 1718 C C . TRP B 1 83 ? 0.826 -3.262 8.43 1 97.12 83 TRP B C 1
ATOM 1720 O O . TRP B 1 83 ? 0.541 -4.164 9.219 1 97.12 83 TRP B O 1
ATOM 1730 N N . SER B 1 84 ? 1.91 -2.574 8.492 1 96.62 84 SER B N 1
ATOM 1731 C CA . SER B 1 84 ? 2.729 -2.615 9.703 1 96.62 84 SER B CA 1
ATOM 1732 C C . SER B 1 84 ? 2.205 -1.649 10.758 1 96.62 84 SER B C 1
ATOM 1734 O O . SER B 1 84 ? 1.595 -0.63 10.43 1 96.62 84 SER B O 1
ATOM 1736 N N . SER B 1 85 ? 2.547 -1.977 11.992 1 96.88 85 SER B N 1
ATOM 1737 C CA . SER B 1 85 ? 2.186 -1.058 13.062 1 96.88 85 SER B CA 1
ATOM 1738 C C . SER B 1 85 ? 2.852 0.302 12.875 1 96.88 85 SER B C 1
ATOM 1740 O O . SER B 1 85 ? 2.277 1.334 13.227 1 96.88 85 SER B O 1
ATOM 1742 N N . SER B 1 86 ? 3.99 0.301 12.289 1 97.56 86 SER B N 1
ATOM 1743 C CA . SER B 1 86 ? 4.707 1.548 12.047 1 97.56 86 SER B CA 1
ATOM 1744 C C . SER B 1 86 ? 3.996 2.398 11 1 97.56 86 SER B C 1
ATOM 1746 O O . SER B 1 86 ? 3.961 3.627 11.109 1 97.56 86 SER B O 1
ATOM 1748 N N . THR B 1 87 ? 3.455 1.765 9.992 1 97.94 87 THR B N 1
ATOM 1749 C CA . THR B 1 87 ? 2.703 2.479 8.969 1 97.94 87 THR B CA 1
ATOM 1750 C C . THR B 1 87 ? 1.49 3.178 9.578 1 97.94 87 THR B C 1
ATOM 1752 O O . THR B 1 87 ? 1.262 4.363 9.328 1 97.94 87 THR B O 1
ATOM 1755 N N . VAL B 1 88 ? 0.781 2.469 10.461 1 98.44 88 VAL B N 1
ATOM 1756 C CA . VAL B 1 88 ? -0.396 3.025 11.117 1 98.44 88 VAL B CA 1
ATOM 1757 C C . VAL B 1 88 ? 0.015 4.195 12.008 1 98.44 88 VAL B C 1
ATOM 1759 O O . VAL B 1 88 ? -0.602 5.266 11.961 1 98.44 88 VAL B O 1
ATOM 1762 N N . ALA B 1 89 ? 1.076 3.998 12.703 1 98.19 89 ALA B N 1
ATOM 1763 C CA . ALA B 1 89 ? 1.553 5.035 13.609 1 98.19 89 ALA B CA 1
ATOM 1764 C C . ALA B 1 89 ? 1.953 6.297 12.844 1 98.19 89 ALA B C 1
ATOM 1766 O O . ALA B 1 89 ? 1.634 7.41 13.258 1 98.19 89 ALA B O 1
ATOM 1767 N N . LEU B 1 90 ? 2.6 6.094 11.742 1 97.81 90 LEU B N 1
ATOM 1768 C CA . LEU B 1 90 ? 3.066 7.203 10.922 1 97.81 90 LEU B CA 1
ATOM 1769 C C . LEU B 1 90 ? 1.89 8 10.367 1 97.81 90 LEU B C 1
ATOM 1771 O O . LEU B 1 90 ? 1.896 9.234 10.406 1 97.81 90 LEU B O 1
ATOM 1775 N N . TYR B 1 91 ? 0.941 7.348 9.875 1 98.25 91 TYR B N 1
ATOM 1776 C CA . TYR B 1 91 ? -0.238 8 9.312 1 98.25 91 TYR B CA 1
ATOM 1777 C C . TYR B 1 91 ? -1.008 8.75 10.391 1 98.25 91 TYR B C 1
ATOM 1779 O O . TYR B 1 91 ? -1.448 9.883 10.172 1 98.25 91 TYR B O 1
ATOM 1787 N N . GLU B 1 92 ? -1.084 8.172 11.555 1 98.19 92 GLU B N 1
ATOM 1788 C CA . GLU B 1 92 ? -1.844 8.797 12.633 1 98.19 92 GLU B CA 1
ATOM 1789 C C . GLU B 1 92 ? -1.083 9.977 13.234 1 98.19 92 GLU B C 1
ATOM 1791 O O . GLU B 1 92 ? -1.669 10.82 13.914 1 98.19 92 GLU B O 1
ATOM 1796 N N . ALA B 1 93 ? 0.13 10.008 12.938 1 96.94 93 ALA B N 1
ATOM 1797 C CA . ALA B 1 93 ? 0.954 11.109 13.43 1 96.94 93 ALA B CA 1
ATOM 1798 C C . ALA B 1 93 ? 0.972 12.266 12.438 1 96.94 93 ALA B C 1
ATOM 1800 O O . ALA B 1 93 ? 1.42 13.367 12.773 1 96.94 93 ALA B O 1
ATOM 1801 N N . GLY B 1 94 ? 0.612 11.961 11.211 1 97.19 94 GLY B N 1
ATOM 1802 C CA . GLY B 1 94 ? 0.484 13.109 10.32 1 97.19 94 GLY B CA 1
ATOM 1803 C C . GLY B 1 94 ? 1.017 12.844 8.93 1 97.19 94 GLY B C 1
ATOM 1804 O O . GLY B 1 94 ? 0.818 13.648 8.016 1 97.19 94 GLY B O 1
ATOM 1805 N N . ALA B 1 95 ? 1.669 11.758 8.68 1 97.06 95 ALA B N 1
ATOM 1806 C CA . ALA B 1 95 ? 2.166 11.438 7.344 1 97.06 95 ALA B CA 1
ATOM 1807 C C . ALA B 1 95 ? 1.016 11.266 6.355 1 97.06 95 ALA B C 1
ATOM 1809 O O . ALA B 1 95 ? -0.083 10.852 6.738 1 97.06 95 ALA B O 1
ATOM 1810 N N . VAL B 1 96 ? 1.327 11.555 5.117 1 97.5 96 VAL B N 1
ATOM 1811 C CA . VAL B 1 96 ? 0.332 11.414 4.062 1 97.5 96 VAL B CA 1
ATOM 1812 C C . VAL B 1 96 ? 0.328 9.977 3.547 1 97.5 96 VAL B C 1
ATOM 1814 O O . VAL B 1 96 ? 1.364 9.461 3.123 1 97.5 96 VAL B O 1
ATOM 1817 N N . PRO B 1 97 ? -0.815 9.375 3.576 1 97.5 97 PRO B N 1
ATOM 1818 C CA . PRO B 1 97 ? -0.855 8.008 3.055 1 97.5 97 PRO B CA 1
ATOM 1819 C C . PRO B 1 97 ? -0.596 7.941 1.552 1 97.5 97 PRO B C 1
ATOM 1821 O O . PRO B 1 97 ? -0.765 8.938 0.847 1 97.5 97 PRO B O 1
ATOM 1824 N N . THR B 1 98 ? -0.171 6.762 1.096 1 95.69 98 THR B N 1
ATOM 1825 C CA . THR B 1 98 ? -0.112 6.531 -0.343 1 95.69 98 THR B CA 1
ATOM 1826 C C . THR B 1 98 ? -1.498 6.652 -0.968 1 95.69 98 THR B C 1
ATOM 1828 O O . THR B 1 98 ? -2.51 6.574 -0.268 1 95.69 98 THR B O 1
ATOM 1831 N N . ASN B 1 99 ? -1.509 6.82 -2.252 1 93.88 99 ASN B N 1
ATOM 1832 C CA . ASN B 1 99 ? -2.793 6.934 -2.934 1 93.88 99 ASN B CA 1
ATOM 1833 C C . ASN B 1 99 ? -3.656 5.695 -2.713 1 93.88 99 ASN B C 1
ATOM 1835 O O . ASN B 1 99 ? -4.859 5.805 -2.463 1 93.88 99 ASN B O 1
ATOM 1839 N N . GLY B 1 100 ? -3.045 4.562 -2.762 1 95.25 100 GLY B N 1
ATOM 1840 C CA . GLY B 1 100 ? -3.775 3.324 -2.543 1 95.25 100 GLY B CA 1
ATOM 1841 C C . GLY B 1 100 ? -4.34 3.207 -1.14 1 95.25 100 GLY B C 1
ATOM 1842 O O . GLY B 1 100 ? -5.516 2.871 -0.963 1 95.25 100 GLY B O 1
ATOM 1843 N N . ASN B 1 101 ? -3.5 3.516 -0.166 1 97.31 101 ASN B N 1
ATOM 1844 C CA . ASN B 1 101 ? -3.957 3.443 1.217 1 97.31 101 ASN B CA 1
ATOM 1845 C C . ASN B 1 101 ? -5.039 4.48 1.505 1 97.31 101 ASN B C 1
ATOM 1847 O O . ASN B 1 101 ? -5.977 4.211 2.26 1 97.31 101 ASN B O 1
ATOM 1851 N N . ASN B 1 102 ? -4.879 5.676 0.874 1 96.56 102 ASN B N 1
ATOM 1852 C CA . ASN B 1 102 ? -5.891 6.715 1.047 1 96.56 102 ASN B CA 1
ATOM 1853 C C . ASN B 1 102 ? -7.238 6.285 0.474 1 96.56 102 ASN B C 1
ATOM 1855 O O . ASN B 1 102 ? -8.281 6.504 1.097 1 96.56 102 ASN B O 1
ATOM 1859 N N . ARG B 1 103 ? -7.223 5.699 -0.673 1 94.12 103 ARG B N 1
ATOM 1860 C CA . ARG B 1 103 ? -8.445 5.207 -1.288 1 94.12 103 ARG B CA 1
ATOM 1861 C C . ARG B 1 103 ? -9.133 4.18 -0.392 1 94.12 103 ARG B C 1
ATOM 1863 O O . ARG B 1 103 ? -10.344 4.262 -0.159 1 94.12 103 ARG B O 1
ATOM 1870 N N . LEU B 1 104 ? -8.359 3.277 0.088 1 97 104 LEU B N 1
ATOM 1871 C CA . LEU B 1 104 ? -8.891 2.258 0.982 1 97 104 LEU B CA 1
ATOM 1872 C C . LEU B 1 104 ? -9.516 2.893 2.221 1 97 104 LEU B C 1
ATOM 1874 O O . LEU B 1 104 ? -10.656 2.58 2.58 1 97 104 LEU B O 1
ATOM 1878 N N . LEU B 1 105 ? -8.797 3.775 2.811 1 97.88 105 LEU B N 1
ATOM 1879 C CA . LEU B 1 105 ? -9.266 4.422 4.031 1 97.88 105 LEU B CA 1
ATOM 1880 C C . LEU B 1 105 ? -10.578 5.156 3.789 1 97.88 105 LEU B C 1
ATOM 1882 O O . LEU B 1 105 ? -11.492 5.09 4.613 1 97.88 105 LEU B O 1
ATOM 1886 N N . LYS B 1 106 ? -10.656 5.848 2.66 1 96.5 106 LYS B N 1
ATOM 1887 C CA . LYS B 1 106 ? -11.883 6.566 2.332 1 96.5 106 LYS B CA 1
ATOM 1888 C C . LYS B 1 106 ? -13.07 5.613 2.236 1 96.5 106 LYS B C 1
ATOM 1890 O O . LYS B 1 106 ? -14.156 5.914 2.738 1 96.5 106 LYS B O 1
ATOM 1895 N N . ILE B 1 107 ? -12.875 4.516 1.665 1 96.25 107 ILE B N 1
ATOM 1896 C CA . ILE B 1 107 ? -13.953 3.545 1.468 1 96.25 107 ILE B CA 1
ATOM 1897 C C . ILE B 1 107 ? -14.32 2.908 2.805 1 96.25 107 ILE B C 1
ATOM 1899 O O . ILE B 1 107 ? -15.5 2.719 3.104 1 96.25 107 ILE B O 1
ATOM 1903 N N . LEU B 1 108 ? -13.32 2.613 3.641 1 97.56 108 LEU B N 1
ATOM 1904 C CA . LEU B 1 108 ? -13.562 2.021 4.949 1 97.56 108 LEU B CA 1
ATOM 1905 C C . LEU B 1 108 ? -14.367 2.973 5.832 1 97.56 108 LEU B C 1
ATOM 1907 O O . LEU B 1 108 ? -15.203 2.533 6.629 1 97.56 108 LEU B O 1
ATOM 1911 N N . ILE B 1 109 ? -14.086 4.215 5.668 1 97.56 109 ILE B N 1
ATOM 1912 C CA . ILE B 1 109 ? -14.789 5.23 6.449 1 97.56 109 ILE B CA 1
ATOM 1913 C C . ILE B 1 109 ? -16.234 5.348 5.965 1 97.56 109 ILE B C 1
ATOM 1915 O O . ILE B 1 109 ? -17.156 5.5 6.773 1 97.56 109 ILE B O 1
ATOM 1919 N N . LYS B 1 110 ? -16.406 5.207 4.742 1 95.44 110 LYS B N 1
ATOM 1920 C CA . LYS B 1 110 ? -17.703 5.449 4.125 1 95.44 110 LYS B CA 1
ATOM 1921 C C . LYS B 1 110 ? -18.625 4.246 4.301 1 95.44 110 LYS B C 1
ATOM 1923 O O . LYS B 1 110 ? -19.844 4.402 4.418 1 95.44 110 LYS B O 1
ATOM 1928 N N . ASP B 1 111 ? -18.016 3.059 4.293 1 96.25 111 ASP B N 1
ATOM 1929 C CA . ASP B 1 111 ? -18.859 1.876 4.223 1 96.25 111 ASP B CA 1
ATOM 1930 C C . ASP B 1 111 ? -18.453 0.842 5.27 1 96.25 111 ASP B C 1
ATOM 1932 O O . ASP B 1 111 ? -17.484 0.114 5.086 1 96.25 111 ASP B O 1
ATOM 1936 N N . ASP B 1 112 ? -19.297 0.602 6.23 1 97.12 112 ASP B N 1
ATOM 1937 C CA . ASP B 1 112 ? -19.047 -0.303 7.348 1 97.12 112 ASP B CA 1
ATOM 1938 C C . ASP B 1 112 ? -18.953 -1.75 6.871 1 97.12 112 ASP B C 1
ATOM 1940 O O . ASP B 1 112 ? -18.25 -2.566 7.484 1 97.12 112 ASP B O 1
ATOM 1944 N N . LYS B 1 113 ? -19.641 -2.076 5.848 1 95.62 113 LYS B N 1
ATOM 1945 C CA . LYS B 1 113 ? -19.625 -3.451 5.359 1 95.62 113 LYS B CA 1
ATOM 1946 C C . LYS B 1 113 ? -18.234 -3.852 4.871 1 95.62 113 LYS B C 1
ATOM 1948 O O . LYS B 1 113 ? -17.797 -4.992 5.062 1 95.62 113 LYS B O 1
ATOM 1953 N N . VAL B 1 114 ? -17.594 -2.908 4.258 1 96 114 VAL B N 1
ATOM 1954 C CA . VAL B 1 114 ? -16.25 -3.191 3.76 1 96 114 VAL B CA 1
ATOM 1955 C C . VAL B 1 114 ? -15.297 -3.414 4.934 1 96 114 VAL B C 1
ATOM 1957 O O . VAL B 1 114 ? -14.477 -4.332 4.91 1 96 114 VAL B O 1
ATOM 1960 N N . MET B 1 115 ? -15.461 -2.631 5.949 1 96.81 115 MET B N 1
ATOM 1961 C CA . MET B 1 115 ? -14.641 -2.797 7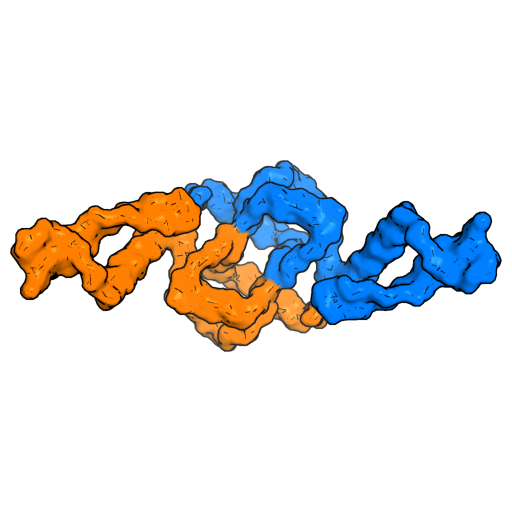.145 1 96.81 115 MET B CA 1
ATOM 1962 C C . MET B 1 115 ? -14.844 -4.176 7.762 1 96.81 115 MET B C 1
ATOM 1964 O O . MET B 1 115 ? -13.883 -4.828 8.172 1 96.81 115 MET B O 1
ATOM 1968 N N . LYS B 1 116 ? -16 -4.57 7.773 1 96.06 116 LYS B N 1
ATOM 1969 C CA . LYS B 1 116 ? -16.312 -5.883 8.336 1 96.06 116 LYS B CA 1
ATOM 1970 C C . LYS B 1 116 ? -15.664 -7 7.527 1 96.06 116 LYS B C 1
ATOM 1972 O O . LYS B 1 116 ? -15.203 -7.992 8.086 1 96.06 116 LYS B O 1
ATOM 1977 N N . GLU B 1 117 ? -15.648 -6.82 6.219 1 94.5 117 GLU B N 1
ATOM 1978 C CA . GLU B 1 117 ? -14.977 -7.797 5.367 1 94.5 117 GLU B CA 1
ATOM 1979 C C . GLU B 1 117 ? -13.492 -7.887 5.695 1 94.5 117 GLU B C 1
ATOM 1981 O O . GLU B 1 117 ? -12.922 -8.977 5.738 1 94.5 117 GLU B O 1
ATOM 1986 N N . PHE B 1 118 ? -12.883 -6.762 5.922 1 96.25 118 PHE B N 1
ATOM 1987 C CA . PHE B 1 118 ? -11.469 -6.738 6.266 1 96.25 118 PHE B CA 1
ATOM 1988 C C . PHE B 1 118 ? -11.227 -7.414 7.609 1 96.25 118 PHE B C 1
ATOM 1990 O O . PHE B 1 118 ? -10.289 -8.211 7.75 1 96.25 118 PHE B O 1
ATOM 1997 N N . ILE B 1 119 ? -12.07 -7.117 8.539 1 95.75 119 ILE B N 1
ATOM 1998 C CA . ILE B 1 119 ? -11.93 -7.703 9.867 1 95.75 119 ILE B CA 1
ATOM 1999 C C . ILE B 1 119 ? -12.094 -9.219 9.781 1 95.75 119 ILE B C 1
ATOM 2001 O O . ILE B 1 119 ? -11.312 -9.969 10.367 1 95.75 119 ILE B O 1
ATOM 2005 N N . GLU B 1 120 ? -13.016 -9.656 9.055 1 92.88 120 GLU B N 1
ATOM 2006 C CA . GLU B 1 120 ? -13.273 -11.086 8.906 1 92.88 120 GLU B CA 1
ATOM 2007 C C . GLU B 1 120 ? -12.102 -11.781 8.227 1 92.88 120 GLU B C 1
ATOM 2009 O O . GLU B 1 120 ? -11.688 -12.867 8.648 1 92.88 120 GLU B O 1
ATOM 2014 N N . ASP B 1 121 ? -11.609 -11.172 7.215 1 91.31 121 ASP B N 1
ATOM 2015 C CA . ASP B 1 121 ? -10.508 -11.789 6.484 1 91.31 121 ASP B CA 1
ATOM 2016 C C . ASP B 1 121 ? -9.258 -11.883 7.352 1 91.31 121 ASP B C 1
ATOM 2018 O O . ASP B 1 121 ? -8.469 -12.82 7.223 1 91.31 121 ASP B O 1
ATOM 2022 N N . SER B 1 122 ? -9.07 -10.906 8.188 1 91.12 122 SER B N 1
ATOM 2023 C CA . SER B 1 122 ? -7.871 -10.852 9.023 1 91.12 122 SER B CA 1
ATOM 2024 C C . SER B 1 122 ? -7.875 -11.969 10.055 1 91.12 122 SER B C 1
ATOM 2026 O O . SER B 1 122 ? -6.832 -12.289 10.633 1 91.12 122 SER B O 1
ATOM 2028 N N . GLN B 1 123 ? -9 -12.453 10.305 1 87.88 123 GLN B N 1
ATOM 2029 C CA . GLN B 1 123 ? -9.125 -13.539 11.273 1 87.88 123 GLN B CA 1
ATOM 2030 C C . GLN B 1 123 ? -8.781 -14.883 10.641 1 87.88 123 GLN B C 1
ATOM 2032 O O . GLN B 1 123 ? -8.531 -15.867 11.344 1 87.88 123 GLN B O 1
ATOM 2037 N N . LYS B 1 124 ? -8.922 -14.867 9.406 1 76.44 124 LYS B N 1
ATOM 2038 C CA . LYS B 1 124 ? -8.586 -16.109 8.711 1 76.44 124 LYS B CA 1
ATOM 2039 C C . LYS B 1 124 ? -7.078 -16.328 8.688 1 76.44 124 LYS B C 1
ATOM 2041 O O . LYS B 1 124 ? -6.301 -15.383 8.836 1 76.44 124 LYS B O 1
ATOM 2046 N N . SER B 1 125 ? -6.355 -17.531 8.945 1 56.25 125 SER B N 1
ATOM 2047 C CA . SER B 1 125 ? -4.965 -17.938 9.125 1 56.25 125 SER B CA 1
ATOM 2048 C C . SER B 1 125 ? -4.051 -17.234 8.125 1 56.25 125 SER B C 1
ATOM 2050 O O . SER B 1 125 ? -4.066 -17.562 6.934 1 56.25 125 SER B O 1
ATOM 2052 N N . GLU B 1 126 ? -4.016 -15.953 8.117 1 53.25 126 GLU B N 1
ATOM 2053 C CA . GLU B 1 126 ? -3.055 -15.453 7.141 1 53.25 126 GLU B CA 1
ATOM 2054 C C . GLU B 1 126 ? -1.625 -15.797 7.551 1 53.25 126 GLU B C 1
ATOM 2056 O O . GLU B 1 126 ? -1.375 -16.172 8.695 1 53.25 126 GLU B O 1
ATOM 2061 N N . LEU B 1 127 ? -0.595 -15.352 6.809 1 46.09 127 LEU B N 1
ATOM 2062 C CA . LEU B 1 127 ? 0.828 -15.492 7.098 1 46.09 127 LEU B CA 1
ATOM 2063 C C . LEU B 1 127 ? 1.144 -15.031 8.516 1 46.09 127 LEU B C 1
ATOM 2065 O O . LEU B 1 127 ? 0.541 -14.078 9.008 1 46.09 127 LEU B O 1
#

Organism: Lactobacillus acidophilus (strain ATCC 700396 / NCK56 / N2 / NCFM) (NCBI:txid272621)

Secondary structure (DSSP, 8-state):
-EEEEEEEEEEEETTEEEEEEEEEEEETTT--EE--HHHHHHHHHHHHHHHHHHHTPPPHHHHHHHHHHTT--HHHHHHHHT--HHHHHHHHHTPPPPHHHHHHHHHHHH-HHHHHHHHHHHHS---/-EEEEEEEEEEEETTEEEEEEEEEEEETTT--EE--HHHHHHHHHHHHHHHHHHHTPPPHHHHHHHHHHTT--HHHHHHHHT--HHHHHHHHHTPPPPHHHHHHHHHHHH-HHHHHHHHHHHHS---

pLDDT: mean 95.72, std 7.24, range [46.09, 98.69]

Nearest PDB structures (foldseek):
  5j9i-assembly2_C  TM=9.054E-01  e=4.158E-04  Vibrio cholerae
  5j9i-assembly1_B  TM=9.324E-01  e=3.427E-03  Vibrio cholerae
  2auw-assembly1_B  TM=4.621E-01  e=3.001E-02  Nitrosomonas europaea
  2g5z-assembly1_A  TM=4.167E-01  e=2.064E-01  Aequorea victoria
  6edx-assembly1_A  TM=3.179E-01  e=3.507E+00  Homo sapiens

Foldseek 3Di:
DKDKDWDWDWDADPNDTFIDIFIFIADPPPRDTDDDPVRVVVRVLVSLVVVCVVVVFQALVLLVVLCVVVPHDLCLVCLLVVHHSVLNVCRNVGDTDDPVVRVVSVVVSVDVVVSVVSNVVSPPPDD/DKDKDWDWDWDADPNDTFIDIFIFIADPPPRDTDDDPVRVVVRVLVSLVVVCVVVVFQALVLLVVLCVVVPHDLCLVCLLVVHHSVLNVCRNVGDTDDPVVRVVSVVVSVDVVVSVVSNVVSPPPDD

Radius of gyration: 24.7 Å; Cα contacts (8 Å, |Δi|>4): 319; chains: 2; bounding box: 52×80×38 Å

Sequence (254 aa):
MSYIADYTNTYDIRGHEIEITAPARFDDRTHEVIPDLELDDQAVKLALEKFRKIYDVVSPEQMKALRKKWHLSQRKFAKVLGWSSSTVALYEAGAVPTNGNNRLLKILIKDDKVMKEFIEDSQKSELMSYIADYTNTYDIRGHEIEITAPARFDDRTHEVIPDLELDDQAVKLALEKFRKIYDVVSPEQMKALRKKWHLSQRKFAKVLGWSSSTVALYEAGAVPTNGNNRLLKILIKDDKVMKEFIEDSQKSEL

InterPro domains:
  IPR001387 Cro/C1-type, helix-turn-helix domain [PS50943] (63-94)
  IPR001387 Cro/C1-type, helix-turn-helix domain [cd00093] (61-94)
  IPR010982 Lambda repressor-like, DNA-binding domain superfamily [G3DSA:1.10.260.40] (52-118)
  IPR010982 Lambda repressor-like, DNA-binding domain superfamily [SSF47413] (56-99)